Protein AF-A0A1Y3SH26-F1 (afdb_monomer_lite)

Radius of gyration: 37.54 Å; chains: 1; bounding box: 73×34×113 Å

Foldseek 3Di:
DQDPDDDADPVLVVVCVVVVHDPVNLQVLLVVVLVQPVVSVVCVVVNHTLSNDDNVVSVCSVCVNVVSVVVVVVVVVVVVVVVVVVVVVVVVVVVCVVCVLVVVVVCVVVVHDDDPVNVVCQQVVFFPDKDWDDDDPFWTWIWTWGAGPNWIWIFIWIPGPDPPDHIGGPDDTDTDDDDDDDDDDDDDDDDDPDD

pLDDT: mean 91.05, std 8.23, range [42.25, 98.06]

Sequence (195 aa):
MKTPRKTPTEEQKEWMKASGYTEAQMDAFWNDNIDTNPIVWNLNSHGMSWRDMNLSCVQRLPTQKERDLKALEEKRKKEQAEREATEAKAIELQYYEEHFDEIIIDKIDRKEKLTRSELSELVYGCEIETGYGENRRWTRSATTIISLKGRYFSIDWEEGLTECQENEFYSQPVEVEKKTYEKTITVTEWVPKGC

Structure (mmCIF, N/CA/C/O backbone):
data_AF-A0A1Y3SH26-F1
#
_entry.id   AF-A0A1Y3SH26-F1
#
loop_
_atom_site.group_PDB
_atom_site.id
_atom_site.type_symbol
_atom_site.label_atom_id
_atom_site.label_alt_id
_atom_site.label_comp_id
_atom_site.label_asym_id
_atom_site.label_entity_id
_atom_site.label_seq_id
_atom_site.pdbx_PDB_ins_code
_atom_site.Cartn_x
_atom_site.Cartn_y
_atom_site.Cartn_z
_atom_site.occupancy
_atom_site.B_iso_or_equiv
_atom_site.auth_seq_id
_atom_site.auth_comp_id
_atom_site.auth_asym_id
_atom_site.auth_atom_id
_atom_site.pdbx_PDB_model_num
ATOM 1 N N . MET A 1 1 ? 36.451 21.215 -39.129 1.00 42.25 1 MET A N 1
ATOM 2 C CA . MET A 1 1 ? 37.184 20.300 -40.034 1.00 42.25 1 MET A CA 1
ATOM 3 C C . MET A 1 1 ? 36.612 18.905 -39.837 1.00 42.25 1 MET A C 1
ATOM 5 O O . MET A 1 1 ? 36.556 18.476 -38.695 1.00 42.25 1 MET A O 1
ATOM 9 N N . LYS A 1 2 ? 36.115 18.237 -40.888 1.00 49.38 2 LYS A N 1
ATOM 10 C CA . LYS A 1 2 ? 35.664 16.838 -40.778 1.00 49.38 2 LYS A CA 1
ATOM 11 C C . LYS A 1 2 ? 36.907 15.955 -40.644 1.00 49.38 2 LYS A C 1
ATOM 13 O O . LYS A 1 2 ? 37.784 16.023 -41.501 1.00 49.38 2 LYS A O 1
ATOM 18 N N . THR A 1 3 ? 37.003 15.196 -39.560 1.00 55.47 3 THR A N 1
ATOM 19 C CA . THR A 1 3 ? 38.051 14.195 -39.328 1.00 55.47 3 THR A CA 1
ATOM 20 C C . THR A 1 3 ? 38.099 13.229 -40.524 1.00 55.47 3 THR A C 1
ATOM 22 O O . THR A 1 3 ? 37.035 12.854 -41.026 1.00 55.47 3 THR A O 1
ATOM 25 N N . PRO A 1 4 ? 39.284 12.844 -41.034 1.00 61.38 4 PRO A N 1
ATOM 26 C CA . PRO A 1 4 ? 39.377 11.888 -42.134 1.00 61.38 4 PRO A CA 1
ATOM 27 C C . PRO A 1 4 ? 38.707 10.563 -41.751 1.00 61.38 4 PRO A C 1
ATOM 29 O O . PRO A 1 4 ? 38.860 10.082 -40.627 1.00 61.38 4 PRO A O 1
ATOM 32 N N . ARG A 1 5 ? 37.947 9.985 -42.692 1.00 62.31 5 ARG A N 1
ATOM 33 C CA . ARG A 1 5 ? 37.245 8.708 -42.502 1.00 62.31 5 ARG A CA 1
ATOM 34 C C . ARG A 1 5 ? 38.281 7.628 -42.184 1.00 62.31 5 ARG A C 1
ATOM 36 O O . ARG A 1 5 ? 39.123 7.324 -43.027 1.00 62.31 5 ARG A O 1
ATOM 43 N N . LYS A 1 6 ? 38.237 7.070 -40.974 1.00 75.81 6 LYS A N 1
ATOM 44 C CA . LYS A 1 6 ? 39.103 5.947 -40.597 1.00 75.81 6 LYS A CA 1
ATOM 45 C C . LYS A 1 6 ? 38.677 4.680 -41.332 1.00 75.81 6 LYS A C 1
ATOM 47 O O . LYS A 1 6 ? 37.507 4.519 -41.668 1.00 75.81 6 LYS A O 1
ATOM 52 N N . THR A 1 7 ? 39.626 3.784 -41.568 1.00 81.81 7 THR A N 1
ATOM 53 C CA . THR A 1 7 ? 39.373 2.451 -42.126 1.00 81.81 7 THR A CA 1
ATOM 54 C C . THR A 1 7 ? 38.934 1.475 -41.030 1.00 81.81 7 THR A C 1
ATOM 56 O O . THR A 1 7 ? 39.454 1.579 -39.917 1.00 81.81 7 THR A O 1
ATOM 59 N N . PRO A 1 8 ? 38.035 0.514 -41.323 1.00 86.38 8 PRO A N 1
ATOM 60 C CA . PRO A 1 8 ? 37.682 -0.546 -40.378 1.00 86.38 8 PRO A CA 1
ATOM 61 C C . PRO A 1 8 ? 38.906 -1.377 -39.967 1.00 86.38 8 PRO A C 1
ATOM 63 O O . PRO A 1 8 ? 39.833 -1.548 -40.767 1.00 86.38 8 PRO A O 1
ATOM 66 N N . THR A 1 9 ? 38.898 -1.917 -38.749 1.00 90.00 9 THR A N 1
ATOM 67 C CA . THR A 1 9 ? 39.931 -2.855 -38.278 1.00 90.00 9 THR A CA 1
ATOM 68 C C . THR A 1 9 ? 39.827 -4.202 -39.004 1.00 90.00 9 THR A C 1
ATOM 70 O O . THR A 1 9 ? 38.781 -4.532 -39.566 1.00 90.00 9 THR A O 1
ATOM 73 N N . GLU A 1 10 ? 40.894 -5.006 -38.994 1.00 88.31 10 GLU A N 1
ATOM 74 C CA . GLU A 1 10 ? 40.880 -6.331 -39.640 1.00 88.31 10 GLU A CA 1
ATOM 75 C C . GLU A 1 10 ? 39.801 -7.251 -39.045 1.00 88.31 10 GLU A C 1
ATOM 77 O O . GLU A 1 10 ? 39.036 -7.856 -39.791 1.00 88.31 10 GLU A O 1
ATOM 82 N N . GLU A 1 11 ? 39.622 -7.241 -37.721 1.00 90.31 11 GLU A N 1
ATOM 83 C CA . GLU A 1 11 ? 38.563 -8.004 -37.042 1.00 90.31 11 GLU A CA 1
ATOM 84 C C . GLU A 1 11 ? 37.147 -7.599 -37.500 1.00 90.31 11 GLU A C 1
ATOM 86 O O . GLU A 1 11 ? 36.274 -8.447 -37.697 1.00 90.31 11 GLU A O 1
ATOM 91 N N . GLN A 1 12 ? 36.904 -6.299 -37.713 1.00 90.38 12 GLN A N 1
ATOM 92 C CA . GLN A 1 12 ? 35.626 -5.806 -38.238 1.00 90.38 12 GLN A CA 1
ATOM 93 C C . GLN A 1 12 ? 35.404 -6.267 -39.684 1.00 90.38 12 GLN A C 1
ATOM 95 O O . GLN A 1 12 ? 34.288 -6.648 -40.038 1.00 90.38 12 GLN A O 1
ATOM 100 N N . LYS A 1 13 ? 36.451 -6.259 -40.522 1.00 89.62 13 LYS A N 1
ATOM 101 C CA . LYS A 1 13 ? 36.378 -6.725 -41.917 1.00 89.62 13 LYS A CA 1
ATOM 102 C C . LYS A 1 13 ? 36.092 -8.220 -42.002 1.00 89.62 13 LYS A C 1
ATOM 104 O O . LYS A 1 13 ? 35.234 -8.627 -42.786 1.00 89.62 13 LYS A O 1
ATOM 109 N N . GLU A 1 14 ? 36.777 -9.027 -41.195 1.00 91.88 14 GLU A N 1
ATOM 110 C CA . GLU A 1 14 ? 36.563 -10.474 -41.123 1.00 91.88 14 GLU A CA 1
ATOM 111 C C . GLU A 1 14 ? 35.134 -10.803 -40.688 1.00 91.88 14 GLU A C 1
ATOM 113 O O . GLU A 1 14 ? 34.462 -11.610 -41.334 1.00 91.88 14 GLU A O 1
ATOM 118 N N . TRP A 1 15 ? 34.628 -10.118 -39.659 1.00 93.31 15 TRP A N 1
ATOM 119 C CA . TRP A 1 15 ? 33.256 -10.304 -39.199 1.00 93.31 15 TRP A CA 1
ATOM 120 C C . TRP A 1 15 ? 32.210 -9.866 -40.233 1.00 93.31 15 TRP A C 1
ATOM 122 O O . TRP A 1 15 ? 31.243 -10.596 -40.462 1.00 93.31 15 TRP A O 1
ATOM 132 N N . MET A 1 16 ? 32.392 -8.711 -40.885 1.00 91.88 16 MET A N 1
ATOM 133 C CA . MET A 1 16 ? 31.491 -8.246 -41.947 1.00 91.88 16 MET A CA 1
ATOM 134 C C . MET A 1 16 ? 31.447 -9.244 -43.107 1.00 91.88 16 MET A C 1
ATOM 136 O O . MET A 1 16 ? 30.364 -9.589 -43.577 1.00 91.88 16 MET A O 1
ATOM 140 N N . LYS A 1 17 ? 32.608 -9.779 -43.511 1.00 91.75 17 LYS A N 1
ATOM 141 C CA . LYS A 1 17 ? 32.709 -10.815 -44.546 1.00 91.75 17 LYS A CA 1
ATOM 142 C C . LYS A 1 17 ? 32.006 -12.109 -44.130 1.00 91.75 17 LYS A C 1
ATOM 144 O O . LYS A 1 17 ? 31.287 -12.683 -44.941 1.00 91.75 17 LYS A O 1
ATOM 149 N N . ALA A 1 18 ? 32.186 -12.550 -42.884 1.00 91.69 18 ALA A N 1
ATOM 150 C CA . ALA A 1 18 ? 31.526 -13.742 -42.348 1.00 91.69 18 ALA A CA 1
ATOM 151 C C . ALA A 1 18 ? 30.001 -13.573 -42.218 1.00 91.69 18 ALA A C 1
ATOM 153 O O . ALA A 1 18 ? 29.256 -14.526 -42.424 1.00 91.69 18 ALA A O 1
ATOM 154 N N . SER A 1 19 ? 29.539 -12.360 -41.908 1.00 88.75 19 SER A N 1
ATOM 155 C CA . SER A 1 19 ? 28.118 -12.033 -41.715 1.00 88.75 19 SER A CA 1
ATOM 156 C C . SER A 1 19 ? 27.407 -11.599 -43.003 1.00 88.75 19 SER A C 1
ATOM 158 O O . SER A 1 19 ? 26.193 -11.421 -42.996 1.00 88.75 19 SER A O 1
ATOM 160 N N . GLY A 1 20 ? 28.144 -11.407 -44.102 1.00 91.50 20 GLY A N 1
ATOM 161 C CA . GLY A 1 20 ? 27.605 -10.957 -45.388 1.00 91.50 20 GLY A CA 1
ATOM 162 C C . GLY A 1 20 ? 27.242 -9.467 -45.453 1.00 91.50 20 GLY A C 1
ATOM 163 O O . GLY A 1 20 ? 26.521 -9.065 -46.364 1.00 91.50 20 GLY A O 1
ATOM 164 N N . TYR A 1 21 ? 27.726 -8.645 -44.517 1.00 92.06 21 TYR A N 1
ATOM 165 C CA . TYR A 1 21 ? 27.460 -7.205 -44.499 1.00 92.06 21 TYR A CA 1
ATOM 166 C C . TYR A 1 21 ? 28.507 -6.417 -45.288 1.00 92.06 21 TYR A C 1
ATOM 168 O O . TYR A 1 21 ? 29.706 -6.684 -45.231 1.00 92.06 21 TYR A O 1
ATOM 176 N N . THR A 1 22 ? 28.046 -5.392 -45.997 1.00 92.56 22 THR A N 1
ATOM 177 C CA . THR A 1 22 ? 28.890 -4.405 -46.679 1.00 92.56 22 THR A CA 1
ATOM 178 C C . THR A 1 22 ? 29.112 -3.174 -45.802 1.00 92.56 22 THR A C 1
ATOM 180 O O . THR A 1 22 ? 28.284 -2.838 -44.955 1.00 92.56 22 THR A O 1
ATOM 183 N N . GLU A 1 23 ? 30.192 -2.427 -46.046 1.00 90.44 23 GLU A N 1
ATOM 184 C CA . GLU A 1 23 ? 30.431 -1.156 -45.343 1.00 90.44 23 GLU A CA 1
ATOM 185 C C . GLU A 1 23 ? 29.289 -0.147 -45.532 1.00 90.44 23 GLU A C 1
ATOM 187 O O . GLU A 1 23 ? 28.981 0.607 -44.613 1.00 90.44 23 GLU A O 1
ATOM 192 N N . ALA A 1 24 ? 28.636 -0.152 -46.699 1.00 90.25 24 ALA A N 1
ATOM 193 C CA . ALA A 1 24 ? 27.485 0.704 -46.975 1.00 90.25 24 ALA A CA 1
ATOM 194 C C . ALA A 1 24 ? 26.271 0.332 -46.108 1.00 90.25 24 ALA A C 1
ATOM 196 O O . ALA A 1 24 ? 25.581 1.219 -45.610 1.00 90.25 24 ALA A O 1
ATOM 197 N N . GLN A 1 25 ? 26.036 -0.965 -45.879 1.00 90.75 25 GLN A N 1
ATOM 198 C CA . GLN A 1 25 ? 24.992 -1.429 -44.959 1.00 90.75 25 GLN A CA 1
ATOM 199 C C . GLN A 1 25 ? 25.317 -1.053 -43.511 1.00 90.75 25 GLN A C 1
ATOM 201 O O . GLN A 1 25 ? 24.432 -0.604 -42.792 1.00 90.75 25 GLN A O 1
ATOM 206 N N . MET A 1 26 ? 26.581 -1.153 -43.093 1.00 91.00 26 MET A N 1
ATOM 207 C CA . MET A 1 26 ? 26.997 -0.733 -41.750 1.00 91.00 26 MET A CA 1
ATOM 208 C C . MET A 1 26 ? 26.907 0.784 -41.549 1.00 91.00 26 MET A C 1
ATOM 210 O O . MET A 1 26 ? 26.490 1.233 -40.48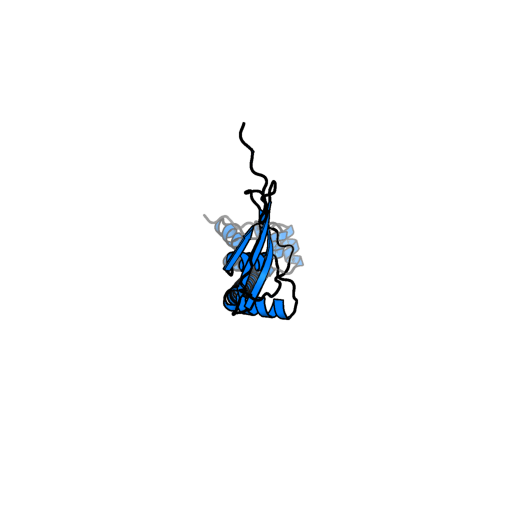3 1.00 91.00 26 MET A O 1
ATOM 214 N N . ASP A 1 27 ? 27.238 1.577 -42.573 1.00 91.12 27 ASP A N 1
ATOM 215 C CA . ASP A 1 27 ? 27.013 3.026 -42.576 1.00 91.12 27 ASP A CA 1
ATOM 216 C C . ASP A 1 27 ? 25.513 3.352 -42.465 1.00 91.12 27 ASP A C 1
ATOM 218 O O . ASP A 1 27 ? 25.141 4.241 -41.700 1.00 91.12 27 ASP A O 1
ATOM 222 N N . ALA A 1 28 ? 24.651 2.617 -43.177 1.00 90.31 28 ALA A N 1
ATOM 223 C CA . ALA A 1 28 ? 23.202 2.771 -43.079 1.00 90.31 28 ALA A CA 1
ATOM 224 C C . ALA A 1 28 ? 22.686 2.420 -41.677 1.00 90.31 28 ALA A C 1
ATOM 226 O O . ALA A 1 28 ? 21.989 3.235 -41.084 1.00 90.31 28 ALA A O 1
ATOM 227 N N . PHE A 1 29 ? 23.093 1.281 -41.097 1.00 91.75 29 PHE A N 1
ATOM 228 C CA . PHE A 1 29 ? 22.726 0.923 -39.723 1.00 91.75 29 PHE A CA 1
ATOM 229 C C . PHE A 1 29 ? 23.203 1.968 -38.716 1.00 91.75 29 PHE A C 1
ATOM 231 O O . PHE A 1 29 ? 22.451 2.342 -37.822 1.00 91.75 29 PHE A O 1
ATOM 238 N N . TRP A 1 30 ? 24.436 2.461 -38.847 1.00 90.56 30 TRP A N 1
ATOM 239 C CA . TRP A 1 30 ? 24.952 3.511 -37.971 1.00 90.56 30 TRP A CA 1
ATOM 240 C C . TRP A 1 30 ? 24.091 4.771 -38.043 1.00 90.56 30 TRP A C 1
ATOM 242 O O . TRP A 1 30 ? 23.669 5.268 -37.002 1.00 90.56 30 TRP A O 1
ATOM 252 N N . ASN A 1 31 ? 23.779 5.239 -39.255 1.00 89.31 31 ASN A N 1
ATOM 253 C CA . ASN A 1 31 ? 22.954 6.426 -39.453 1.00 89.31 31 ASN A CA 1
ATOM 254 C C . ASN A 1 31 ? 21.530 6.239 -38.917 1.00 89.31 31 ASN A C 1
ATOM 256 O O . ASN A 1 31 ? 21.024 7.115 -38.228 1.00 89.31 31 ASN A O 1
ATOM 260 N N . ASP A 1 32 ? 20.922 5.076 -39.146 1.00 88.56 32 ASP A N 1
ATOM 261 C CA . ASP A 1 32 ? 19.583 4.749 -38.651 1.00 88.56 32 ASP A CA 1
ATOM 262 C C . ASP A 1 32 ? 19.485 4.755 -37.120 1.00 88.56 32 ASP A C 1
ATOM 264 O O . ASP A 1 32 ? 18.419 5.036 -36.570 1.00 88.56 32 ASP A O 1
ATOM 268 N N . ASN A 1 33 ? 20.587 4.437 -36.433 1.00 87.19 33 ASN A N 1
ATOM 269 C CA . ASN A 1 33 ? 20.666 4.449 -34.976 1.00 87.19 33 ASN A CA 1
ATOM 270 C C . ASN A 1 33 ? 20.944 5.847 -34.395 1.00 87.19 33 ASN A C 1
ATOM 272 O O . ASN A 1 33 ? 20.746 6.033 -33.196 1.00 87.19 33 ASN A O 1
ATOM 276 N N . ILE A 1 34 ? 21.372 6.834 -35.196 1.00 87.44 34 ILE A N 1
ATOM 277 C CA . ILE A 1 34 ? 21.565 8.220 -34.726 1.00 87.44 34 ILE A CA 1
ATOM 278 C C . ILE A 1 34 ? 20.239 8.797 -34.222 1.00 87.44 34 ILE A C 1
ATOM 280 O O . ILE A 1 34 ? 20.217 9.471 -33.197 1.00 87.44 34 ILE A O 1
ATOM 284 N N . ASP A 1 35 ? 19.136 8.506 -34.908 1.00 79.81 35 ASP A N 1
ATOM 285 C CA . ASP A 1 35 ? 17.836 9.100 -34.588 1.00 79.81 35 ASP A CA 1
ATOM 286 C C . ASP A 1 35 ? 17.153 8.437 -33.384 1.00 79.81 35 ASP A C 1
ATOM 288 O O . ASP A 1 35 ? 16.297 9.041 -32.738 1.00 79.81 35 ASP A O 1
ATOM 292 N N . THR A 1 36 ? 17.520 7.193 -33.066 1.00 79.50 36 THR A N 1
ATOM 293 C CA . THR A 1 36 ? 16.850 6.393 -32.029 1.00 79.50 36 THR A CA 1
ATOM 294 C C . THR A 1 36 ? 17.695 6.165 -30.781 1.00 79.50 36 THR A C 1
ATOM 296 O O . THR A 1 36 ? 17.132 5.912 -29.717 1.00 79.50 36 THR A O 1
ATOM 299 N N . ASN A 1 37 ? 19.026 6.253 -30.876 1.00 85.44 37 ASN A N 1
ATOM 300 C CA . ASN A 1 37 ? 19.938 5.958 -29.775 1.00 85.44 37 ASN A CA 1
ATOM 301 C C . ASN A 1 37 ? 20.770 7.199 -29.383 1.00 85.44 37 ASN A C 1
ATOM 303 O O . ASN A 1 37 ? 21.694 7.582 -30.108 1.00 85.44 37 ASN A O 1
ATOM 307 N N . PRO A 1 38 ? 20.528 7.798 -28.199 1.00 85.81 38 PRO A N 1
ATOM 308 C CA . PRO A 1 38 ? 21.240 8.996 -27.744 1.00 85.81 38 PRO A CA 1
ATOM 309 C C . PRO A 1 38 ? 22.763 8.837 -27.647 1.00 85.81 38 PRO A C 1
ATOM 311 O O . PRO A 1 38 ? 23.498 9.812 -27.798 1.00 85.81 38 PRO A O 1
ATOM 314 N N . ILE A 1 39 ? 23.257 7.617 -27.406 1.00 86.38 39 ILE A N 1
ATOM 315 C CA . ILE A 1 39 ? 24.695 7.340 -27.327 1.00 86.38 39 ILE A CA 1
ATOM 316 C C . ILE A 1 39 ? 25.307 7.398 -28.728 1.00 86.38 39 ILE A C 1
ATOM 318 O O . ILE A 1 39 ? 26.335 8.045 -28.912 1.00 86.38 39 ILE A O 1
ATOM 322 N N . VAL A 1 40 ? 24.664 6.779 -29.724 1.00 87.12 40 VAL A N 1
ATOM 323 C CA . VAL A 1 40 ? 25.118 6.825 -31.126 1.00 87.12 40 VAL A CA 1
ATOM 324 C C . VAL A 1 40 ? 25.048 8.252 -31.664 1.00 87.12 40 VAL A C 1
ATOM 326 O O . VAL A 1 40 ? 26.008 8.712 -32.283 1.00 87.12 40 VAL A O 1
ATOM 329 N N . TRP A 1 41 ? 23.977 8.987 -31.348 1.00 89.69 41 TRP A N 1
ATOM 330 C CA . TRP A 1 41 ? 23.868 10.414 -31.657 1.00 89.69 41 TRP A CA 1
ATOM 331 C C . TRP A 1 41 ? 25.038 11.222 -31.085 1.00 89.69 41 TRP A C 1
ATOM 333 O O . TRP A 1 41 ? 25.690 11.976 -31.811 1.00 89.69 41 TRP A O 1
ATOM 343 N N . ASN A 1 42 ? 25.352 11.025 -29.801 1.00 91.06 42 ASN A N 1
ATOM 344 C CA . ASN A 1 42 ? 26.437 11.736 -29.133 1.00 91.06 42 ASN A CA 1
ATOM 345 C C . ASN A 1 42 ? 27.816 11.362 -29.702 1.00 91.06 42 ASN A C 1
ATOM 347 O O . ASN A 1 42 ? 28.669 12.221 -29.885 1.00 91.06 42 ASN A O 1
ATOM 351 N N . LEU A 1 43 ? 28.059 10.095 -30.033 1.00 89.69 43 LEU A N 1
ATOM 352 C CA . LEU A 1 43 ? 29.316 9.675 -30.662 1.00 89.69 43 LEU A CA 1
ATOM 353 C C . LEU A 1 43 ? 29.469 10.289 -32.060 1.00 89.69 43 LEU A C 1
ATOM 355 O O . LEU A 1 43 ? 30.533 10.805 -32.409 1.00 89.69 43 LEU A O 1
ATOM 359 N N . ASN A 1 44 ? 28.387 10.298 -32.837 1.00 89.88 44 ASN A N 1
ATOM 360 C CA . ASN A 1 44 ? 28.371 10.883 -34.169 1.00 89.88 44 ASN A CA 1
ATOM 361 C C . ASN A 1 44 ? 28.577 12.409 -34.144 1.00 89.88 44 ASN A C 1
ATOM 363 O O . ASN A 1 44 ? 29.289 12.941 -34.996 1.00 89.88 44 ASN A O 1
ATOM 367 N N . SER A 1 45 ? 28.026 13.119 -33.151 1.00 89.12 45 SER A N 1
ATOM 368 C CA . SER A 1 45 ? 28.237 14.569 -32.991 1.00 89.12 45 SER A CA 1
ATOM 369 C C . SER A 1 45 ? 29.700 14.926 -32.690 1.00 89.12 45 SER A C 1
ATOM 371 O O . SER A 1 45 ? 30.173 15.984 -33.104 1.00 89.12 45 SER A O 1
ATOM 373 N N . HIS A 1 46 ? 30.447 14.003 -32.076 1.00 89.00 46 HIS A N 1
ATOM 374 C CA . HIS A 1 46 ? 31.894 14.103 -31.857 1.00 89.00 46 HIS A CA 1
ATOM 375 C C . HIS A 1 46 ? 32.728 13.581 -33.043 1.00 89.00 46 HIS A C 1
ATOM 377 O O . HIS A 1 46 ? 33.950 13.459 -32.945 1.00 89.00 46 HIS A O 1
ATOM 383 N N . GLY A 1 47 ? 32.091 13.284 -34.181 1.00 87.00 47 GLY A N 1
ATOM 384 C CA . GLY A 1 47 ? 32.757 12.829 -35.400 1.00 87.00 47 GLY A CA 1
ATOM 385 C C . GLY A 1 47 ? 33.240 11.379 -35.353 1.00 87.00 47 GLY A C 1
ATOM 386 O O . GLY A 1 47 ? 34.094 11.013 -36.162 1.00 87.00 47 GLY A O 1
ATOM 387 N N . MET A 1 48 ? 32.726 10.569 -34.421 1.00 88.81 48 MET A N 1
ATOM 388 C CA . MET A 1 48 ? 32.991 9.131 -34.359 1.00 88.81 48 MET A CA 1
ATOM 389 C C . MET A 1 48 ? 31.996 8.352 -35.222 1.00 88.81 48 MET A C 1
ATOM 391 O O . MET A 1 48 ? 30.869 8.785 -35.460 1.00 88.81 48 MET A O 1
ATOM 395 N N . SER A 1 49 ? 32.413 7.175 -35.676 1.00 90.62 49 SER A N 1
ATOM 396 C CA . SER A 1 49 ? 31.598 6.253 -36.470 1.00 90.62 49 SER A CA 1
ATOM 397 C C . SER A 1 49 ? 31.653 4.835 -35.903 1.00 90.62 49 SER A C 1
ATOM 399 O O . SER A 1 49 ? 32.439 4.548 -35.000 1.00 90.62 49 SER A O 1
ATOM 401 N N . TRP A 1 50 ? 30.897 3.902 -36.489 1.00 90.00 50 TRP A N 1
ATOM 402 C CA . TRP A 1 50 ? 30.999 2.482 -36.132 1.00 90.00 50 TRP A CA 1
ATOM 403 C C . TRP A 1 50 ? 32.424 1.924 -36.277 1.00 90.00 50 TRP A C 1
ATOM 405 O O . TRP A 1 50 ? 32.786 0.981 -35.581 1.00 90.00 50 TRP A O 1
ATOM 415 N N . ARG A 1 51 ? 33.258 2.530 -37.133 1.00 89.94 51 ARG A N 1
ATOM 416 C CA . ARG A 1 51 ? 34.661 2.134 -37.339 1.00 89.94 51 ARG A CA 1
ATOM 417 C C . ARG A 1 51 ? 35.549 2.460 -36.134 1.00 89.94 51 ARG A C 1
ATOM 419 O O . ARG A 1 51 ? 36.598 1.850 -35.975 1.00 89.94 51 ARG A O 1
ATOM 426 N N . ASP A 1 52 ? 35.120 3.384 -35.276 1.00 89.25 52 ASP A N 1
ATOM 427 C CA . ASP A 1 52 ? 35.791 3.734 -34.020 1.00 89.25 52 ASP A CA 1
ATOM 428 C C . ASP A 1 52 ? 35.345 2.842 -32.847 1.00 89.25 52 ASP A C 1
ATOM 430 O O . ASP A 1 52 ? 35.891 2.943 -31.748 1.00 89.25 52 ASP A O 1
ATOM 434 N N . MET A 1 53 ? 34.338 1.987 -33.058 1.00 88.56 53 MET A N 1
ATOM 435 C CA . MET A 1 53 ? 33.765 1.131 -32.022 1.00 88.56 53 MET A CA 1
ATOM 436 C C . MET A 1 53 ? 34.488 -0.215 -31.937 1.00 88.56 53 MET A C 1
ATOM 438 O O . MET A 1 53 ? 35.035 -0.724 -32.915 1.00 88.56 53 MET A O 1
ATOM 442 N N . ASN A 1 54 ? 34.436 -0.847 -30.764 1.00 90.00 54 ASN A N 1
ATOM 443 C CA . ASN A 1 54 ? 34.877 -2.233 -30.624 1.00 90.00 54 ASN A CA 1
ATOM 444 C C . ASN A 1 54 ? 33.971 -3.191 -31.432 1.00 90.00 54 ASN A C 1
ATOM 446 O O . ASN A 1 54 ? 32.832 -2.864 -31.779 1.00 90.00 54 ASN A O 1
ATOM 450 N N . LEU A 1 55 ? 34.467 -4.398 -31.712 1.00 89.31 55 LEU A N 1
ATOM 451 C CA . LEU A 1 55 ? 33.742 -5.371 -32.533 1.00 89.31 55 LEU A CA 1
ATOM 452 C C . LEU A 1 55 ? 32.363 -5.736 -31.953 1.00 89.31 55 LEU A C 1
ATOM 454 O O . LEU A 1 55 ? 31.404 -5.890 -32.704 1.00 89.31 55 LEU A O 1
ATOM 458 N N . SER A 1 56 ? 32.231 -5.827 -30.627 1.00 87.69 56 SER A N 1
ATOM 459 C CA . SER A 1 56 ? 30.966 -6.202 -29.984 1.00 87.69 56 SER A CA 1
ATOM 460 C C . SER A 1 56 ? 29.870 -5.142 -30.150 1.00 87.69 56 SER A C 1
ATOM 462 O O . SER A 1 56 ? 28.698 -5.491 -30.295 1.00 87.69 56 SER A O 1
ATOM 464 N N . CYS A 1 57 ? 30.228 -3.857 -30.182 1.00 85.81 57 CYS A N 1
ATOM 465 C CA . CYS A 1 57 ? 29.312 -2.774 -30.530 1.00 85.81 57 CYS A CA 1
ATOM 466 C C . CYS A 1 57 ? 28.914 -2.848 -32.008 1.00 85.81 57 CYS A C 1
ATOM 468 O O . CYS A 1 57 ? 27.727 -2.768 -32.316 1.00 85.81 57 CYS A O 1
ATOM 470 N N . VAL A 1 58 ? 29.877 -3.076 -32.911 1.00 88.50 58 VAL A N 1
ATOM 471 C CA . VAL A 1 58 ? 29.625 -3.203 -34.359 1.00 88.50 58 VAL A CA 1
ATOM 472 C C . VAL A 1 58 ? 28.668 -4.361 -34.662 1.00 88.50 58 VAL A C 1
ATOM 474 O O . VAL A 1 58 ? 27.718 -4.190 -35.421 1.00 88.50 58 VAL A O 1
ATOM 477 N N . GLN A 1 59 ? 28.846 -5.500 -33.990 1.00 90.25 59 GLN A N 1
ATOM 478 C CA . GLN A 1 59 ? 27.982 -6.679 -34.107 1.00 90.25 59 GLN A CA 1
ATOM 479 C C . GLN A 1 59 ? 26.517 -6.417 -33.745 1.00 90.25 59 GLN A C 1
ATOM 481 O O . GLN A 1 59 ? 25.622 -7.093 -34.250 1.00 90.25 59 GLN A O 1
ATOM 486 N N . ARG A 1 60 ? 26.257 -5.454 -32.856 1.00 88.06 60 ARG A N 1
ATOM 487 C CA . ARG A 1 60 ? 24.910 -5.158 -32.352 1.00 88.06 60 ARG A CA 1
ATOM 488 C C . ARG A 1 60 ? 24.159 -4.145 -33.208 1.00 88.06 60 ARG A C 1
ATOM 490 O O . ARG A 1 60 ? 22.931 -4.192 -33.208 1.00 88.06 60 ARG A O 1
ATOM 497 N N . LEU A 1 61 ? 24.865 -3.294 -33.959 1.00 87.88 61 LEU A N 1
ATOM 498 C CA . LEU A 1 61 ? 24.282 -2.217 -34.773 1.00 87.88 61 LEU A CA 1
ATOM 499 C C . LEU A 1 61 ? 23.094 -2.642 -35.653 1.00 87.88 61 LEU A C 1
ATOM 501 O O . LEU A 1 61 ? 22.098 -1.917 -35.631 1.00 87.88 61 LEU A O 1
ATOM 505 N N . PRO A 1 62 ? 23.126 -3.794 -36.362 1.00 89.38 62 PRO A N 1
ATOM 506 C CA . PRO A 1 62 ? 22.026 -4.179 -37.250 1.00 89.38 62 PRO A CA 1
ATOM 507 C C . PRO A 1 62 ? 20.686 -4.372 -36.529 1.00 89.38 62 PRO A C 1
ATOM 509 O O . PRO A 1 62 ? 19.636 -4.128 -37.106 1.00 89.38 62 PRO A O 1
ATOM 512 N N . THR A 1 63 ? 20.718 -4.780 -35.257 1.00 87.81 63 THR A N 1
ATOM 513 C CA . THR A 1 63 ? 19.512 -5.063 -34.448 1.00 87.81 63 THR A CA 1
ATOM 514 C C . THR A 1 63 ? 19.253 -4.004 -33.376 1.00 87.81 63 THR A C 1
ATOM 516 O O . THR A 1 63 ? 18.289 -4.099 -32.619 1.00 87.81 63 THR A O 1
ATOM 519 N N . GLN A 1 64 ? 20.130 -3.002 -33.262 1.00 84.50 64 GLN A N 1
ATOM 520 C CA . GLN A 1 64 ? 20.142 -2.074 -32.134 1.00 84.50 64 GLN A CA 1
ATOM 521 C C . GLN A 1 64 ? 18.869 -1.217 -32.087 1.00 84.50 64 GLN A C 1
ATOM 523 O O . GLN A 1 64 ? 18.234 -1.137 -31.039 1.00 84.50 64 GLN A O 1
ATOM 528 N N . LYS A 1 65 ? 18.430 -0.688 -33.233 1.00 84.81 65 LYS A N 1
ATOM 529 C CA . LYS A 1 65 ? 17.199 0.103 -33.367 1.00 84.81 65 LYS A CA 1
ATOM 530 C C . LYS A 1 65 ? 15.950 -0.662 -32.929 1.00 84.81 65 LYS A C 1
ATOM 532 O O . LYS A 1 65 ? 15.156 -0.153 -32.145 1.00 84.81 65 LYS A O 1
ATOM 537 N N . GLU A 1 66 ? 15.789 -1.900 -33.392 1.00 86.81 66 GLU A N 1
ATOM 538 C CA . GLU A 1 66 ? 14.651 -2.754 -33.020 1.00 86.81 66 GLU A CA 1
ATOM 539 C C . GLU A 1 66 ? 14.642 -3.062 -31.520 1.00 86.81 66 GLU A C 1
ATOM 541 O O . GLU A 1 66 ? 13.595 -3.022 -30.874 1.00 86.81 66 GLU A O 1
ATOM 546 N N . ARG A 1 67 ? 15.821 -3.321 -30.942 1.00 86.94 67 ARG A N 1
ATOM 547 C CA . ARG A 1 67 ? 15.973 -3.560 -29.503 1.00 86.94 67 ARG A CA 1
ATOM 548 C C . ARG A 1 67 ? 15.638 -2.324 -28.677 1.00 86.94 67 ARG A C 1
ATOM 550 O O . ARG A 1 67 ? 14.955 -2.461 -27.665 1.00 86.94 67 ARG A O 1
ATOM 557 N N . ASP A 1 68 ? 16.084 -1.148 -29.107 1.00 86.75 68 ASP A N 1
ATOM 558 C CA . ASP A 1 68 ? 15.811 0.117 -28.423 1.00 86.75 68 ASP A CA 1
ATOM 559 C C . ASP A 1 68 ? 14.309 0.451 -28.467 1.00 86.75 68 ASP A C 1
ATOM 561 O O . ASP A 1 68 ? 13.726 0.814 -27.444 1.00 86.75 68 ASP A O 1
ATOM 565 N N . LEU A 1 69 ? 13.650 0.237 -29.613 1.00 87.81 69 LEU A N 1
ATOM 566 C CA . LEU A 1 69 ? 12.198 0.400 -29.752 1.00 87.81 69 LEU A CA 1
ATOM 567 C C . LEU A 1 69 ? 11.420 -0.580 -28.868 1.00 87.81 69 LEU A C 1
ATOM 569 O O . LEU A 1 69 ? 10.491 -0.170 -28.172 1.00 87.81 69 LEU A O 1
ATOM 573 N N . LYS A 1 70 ? 11.823 -1.856 -28.845 1.00 90.69 70 LYS A N 1
ATOM 574 C CA . LYS A 1 70 ? 11.201 -2.870 -27.987 1.00 90.69 70 LYS A CA 1
ATOM 575 C C . LYS A 1 70 ? 11.362 -2.526 -26.507 1.00 90.69 70 LYS A C 1
ATOM 577 O O . LYS A 1 70 ? 10.391 -2.591 -25.760 1.00 90.69 70 LYS A O 1
ATOM 582 N N . ALA A 1 71 ? 12.556 -2.108 -26.088 1.00 89.12 71 ALA A N 1
ATOM 583 C CA . ALA A 1 71 ? 12.813 -1.690 -24.712 1.00 89.12 71 ALA A CA 1
ATOM 584 C C . ALA A 1 71 ? 11.978 -0.459 -24.322 1.00 89.12 71 ALA A C 1
ATOM 586 O O . ALA A 1 71 ? 11.465 -0.387 -23.206 1.00 89.12 71 ALA A O 1
ATOM 587 N N . LEU A 1 72 ? 11.801 0.497 -25.241 1.00 90.06 72 LEU A N 1
ATOM 588 C CA . LEU A 1 72 ? 10.938 1.656 -25.025 1.00 90.06 72 LEU A CA 1
ATOM 589 C C . LEU A 1 72 ? 9.466 1.248 -24.885 1.00 90.06 72 LEU A C 1
ATOM 591 O O . LEU A 1 72 ? 8.774 1.755 -24.004 1.00 90.06 72 LEU A O 1
ATOM 595 N N . GLU A 1 73 ? 8.984 0.331 -25.722 1.00 93.94 73 GLU A N 1
ATOM 596 C CA . GLU A 1 73 ? 7.618 -0.188 -25.638 1.00 93.94 73 GLU A CA 1
ATOM 597 C C . GLU A 1 73 ? 7.384 -0.961 -24.333 1.00 93.94 73 GLU A C 1
ATOM 599 O O . GLU A 1 73 ? 6.392 -0.720 -23.647 1.00 93.94 73 GLU A O 1
ATOM 604 N N . GLU A 1 74 ? 8.312 -1.839 -23.945 1.00 95.56 74 GLU A N 1
ATOM 605 C CA . GLU A 1 74 ? 8.269 -2.570 -22.673 1.00 95.56 74 GLU A CA 1
ATOM 606 C C . GLU A 1 74 ? 8.261 -1.612 -21.479 1.00 95.56 74 GLU A C 1
ATOM 608 O O . GLU A 1 74 ? 7.447 -1.769 -20.567 1.00 95.56 74 GLU A O 1
ATOM 613 N N . LYS A 1 75 ? 9.108 -0.576 -21.506 1.00 94.75 75 LYS A N 1
ATOM 614 C CA . LYS A 1 75 ? 9.130 0.465 -20.475 1.00 94.75 75 LYS A CA 1
ATOM 615 C C . LYS A 1 75 ? 7.789 1.194 -20.391 1.00 94.75 75 LYS A C 1
ATOM 617 O O . LYS A 1 75 ? 7.252 1.329 -19.298 1.00 94.75 75 LYS A O 1
ATOM 622 N N . ARG A 1 76 ? 7.215 1.603 -21.527 1.00 95.88 76 ARG A N 1
ATOM 623 C CA . ARG A 1 76 ? 5.901 2.266 -21.573 1.00 95.88 76 ARG A CA 1
ATOM 624 C C . ARG A 1 76 ? 4.784 1.367 -21.049 1.00 95.88 76 ARG A C 1
ATOM 626 O O . ARG A 1 76 ? 3.957 1.838 -20.280 1.00 95.88 76 ARG A O 1
ATOM 633 N N . LYS A 1 77 ? 4.775 0.083 -21.423 1.00 97.31 77 LYS A N 1
ATOM 634 C CA . LYS A 1 77 ? 3.803 -0.898 -20.914 1.00 97.31 77 LYS A CA 1
ATOM 635 C C . LYS A 1 77 ? 3.931 -1.084 -19.408 1.00 97.31 77 LYS A C 1
ATOM 637 O O . LYS A 1 77 ? 2.921 -1.130 -18.719 1.00 97.31 77 LYS A O 1
ATOM 642 N N . LYS A 1 78 ? 5.160 -1.152 -18.891 1.00 97.19 78 LYS A N 1
ATOM 643 C CA . LYS A 1 78 ? 5.412 -1.250 -17.451 1.00 97.19 78 LYS A CA 1
ATOM 644 C C . LYS A 1 78 ? 4.932 -0.002 -16.707 1.00 97.19 78 LYS A C 1
ATOM 646 O O . LYS A 1 78 ? 4.232 -0.140 -15.714 1.00 97.19 78 LYS A O 1
ATOM 651 N N . GLU A 1 79 ? 5.269 1.190 -17.198 1.00 97.12 79 GLU A N 1
ATOM 652 C CA . GLU A 1 79 ? 4.819 2.458 -16.607 1.00 97.12 79 GLU A CA 1
ATOM 653 C C . GLU A 1 79 ? 3.293 2.598 -16.651 1.00 97.12 79 GLU A C 1
ATOM 655 O O . GLU A 1 79 ? 2.692 3.079 -15.696 1.00 97.12 79 GLU A O 1
ATOM 660 N N . GLN A 1 80 ? 2.654 2.162 -17.739 1.00 96.81 80 GLN A N 1
ATOM 661 C CA . GLN A 1 80 ? 1.199 2.147 -17.847 1.00 96.81 80 GLN A CA 1
ATOM 662 C C . GLN A 1 80 ? 0.574 1.173 -16.842 1.00 96.81 80 GLN A C 1
ATOM 664 O O . GLN A 1 80 ? -0.308 1.576 -16.094 1.00 96.81 80 GLN A O 1
ATOM 669 N N . ALA A 1 81 ? 1.073 -0.062 -16.759 1.00 97.56 81 ALA A N 1
ATOM 670 C CA . ALA A 1 81 ? 0.581 -1.047 -15.798 1.00 97.56 81 ALA A CA 1
ATOM 671 C C . ALA A 1 81 ? 0.777 -0.592 -14.340 1.00 97.56 81 ALA A C 1
ATOM 673 O O . ALA A 1 81 ? -0.079 -0.832 -13.495 1.00 97.56 81 ALA A O 1
ATOM 674 N N . GLU A 1 82 ? 1.883 0.090 -14.030 1.00 97.75 82 GLU A N 1
ATOM 675 C CA . GLU A 1 82 ? 2.133 0.659 -12.701 1.00 97.75 82 GLU A CA 1
ATOM 676 C C . GLU A 1 82 ? 1.164 1.806 -12.372 1.00 97.75 82 GLU A C 1
ATOM 678 O O . GLU A 1 82 ? 0.663 1.885 -11.248 1.00 97.75 82 GLU A O 1
ATOM 683 N N . ARG A 1 83 ? 0.846 2.661 -13.354 1.00 96.88 83 ARG A N 1
ATOM 684 C CA . ARG A 1 83 ? -0.165 3.721 -13.205 1.00 96.88 83 ARG A CA 1
ATOM 685 C C . ARG A 1 83 ? -1.557 3.144 -12.999 1.00 96.88 83 ARG A C 1
ATOM 687 O O . ARG A 1 83 ? -2.211 3.531 -12.042 1.00 96.88 83 ARG A O 1
ATOM 694 N N . GLU A 1 84 ? -1.965 2.194 -13.834 1.00 97.50 84 GLU A N 1
ATOM 695 C CA . GLU A 1 84 ? -3.257 1.510 -13.719 1.00 97.50 84 GLU A CA 1
ATOM 696 C C . GLU A 1 84 ? -3.374 0.774 -12.377 1.00 97.50 84 GLU A C 1
ATOM 698 O O . GLU A 1 84 ? -4.406 0.851 -11.722 1.00 97.50 84 GLU A O 1
ATOM 703 N N . ALA A 1 85 ? -2.303 0.127 -11.902 1.00 97.62 85 ALA A N 1
ATOM 704 C CA . ALA A 1 85 ? -2.290 -0.511 -10.585 1.00 97.62 85 ALA A CA 1
ATOM 705 C C . ALA A 1 85 ? -2.372 0.502 -9.431 1.00 97.62 85 ALA A C 1
ATOM 707 O O . ALA A 1 85 ? -2.990 0.219 -8.406 1.00 97.62 85 ALA A O 1
ATOM 708 N N . THR A 1 86 ? -1.746 1.671 -9.574 1.00 97.50 86 THR A N 1
ATOM 709 C CA . THR A 1 86 ? -1.825 2.749 -8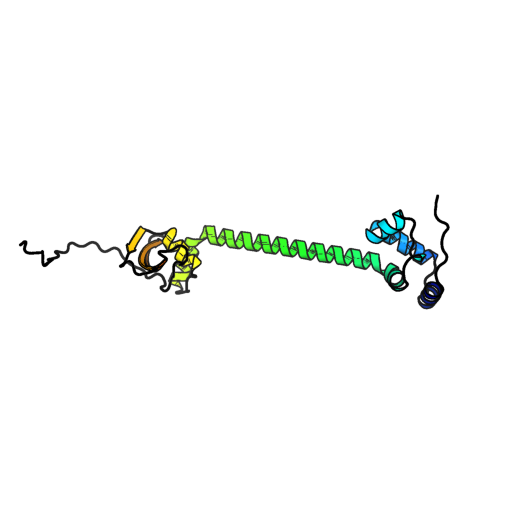.576 1.00 97.50 86 THR A CA 1
ATOM 710 C C . THR A 1 86 ? -3.222 3.365 -8.546 1.00 97.50 86 THR A C 1
ATOM 712 O O . THR A 1 86 ? -3.777 3.561 -7.470 1.00 97.50 86 THR A O 1
ATOM 715 N N . GLU A 1 87 ? -3.812 3.614 -9.714 1.00 97.69 87 GLU A N 1
ATOM 716 C CA . GLU A 1 87 ? -5.172 4.133 -9.856 1.00 97.69 87 GLU A CA 1
ATOM 717 C C . GLU A 1 87 ? -6.207 3.134 -9.327 1.00 97.69 87 GLU A C 1
ATOM 719 O O . GLU A 1 87 ? -7.071 3.511 -8.544 1.00 97.69 87 GLU A O 1
ATOM 724 N N . ALA A 1 88 ? -6.064 1.845 -9.645 1.00 97.81 88 ALA A N 1
ATOM 725 C CA . ALA A 1 88 ? -6.930 0.796 -9.114 1.00 97.81 88 ALA A CA 1
ATOM 726 C C . ALA A 1 88 ? -6.875 0.719 -7.580 1.00 97.81 88 ALA A C 1
ATOM 728 O O . ALA A 1 88 ? -7.919 0.649 -6.939 1.00 97.81 88 ALA A O 1
ATOM 729 N N . LYS A 1 89 ? -5.676 0.800 -6.982 1.00 97.31 89 LYS A N 1
ATOM 730 C CA . LYS A 1 89 ? -5.519 0.855 -5.518 1.00 97.31 89 LYS A CA 1
ATOM 731 C C . LYS A 1 89 ? -6.142 2.108 -4.909 1.00 97.31 89 LYS A C 1
ATOM 733 O O . LYS A 1 89 ? -6.708 2.028 -3.827 1.00 97.31 89 LYS A O 1
ATOM 738 N N . ALA A 1 90 ? -6.031 3.255 -5.579 1.00 97.31 90 ALA A N 1
ATOM 739 C CA . ALA A 1 90 ? -6.641 4.496 -5.113 1.00 97.31 90 ALA A CA 1
ATOM 740 C C . ALA A 1 90 ? -8.174 4.420 -5.152 1.00 97.31 90 ALA A C 1
ATOM 742 O O . ALA A 1 90 ? -8.820 4.827 -4.195 1.00 97.31 90 ALA A O 1
ATOM 743 N N . ILE A 1 91 ? -8.746 3.842 -6.214 1.00 97.56 91 ILE A N 1
ATOM 744 C CA . ILE A 1 91 ? -10.192 3.610 -6.337 1.00 97.56 91 ILE A CA 1
ATOM 745 C C . ILE A 1 91 ? -10.678 2.627 -5.266 1.00 97.56 91 ILE A C 1
ATOM 747 O O . ILE A 1 91 ? -11.703 2.867 -4.636 1.00 97.56 91 ILE A O 1
ATOM 751 N N . GLU A 1 92 ? -9.950 1.529 -5.045 1.00 96.38 92 GLU A N 1
ATOM 752 C CA . GLU A 1 92 ? -10.277 0.545 -4.007 1.00 96.38 92 GLU A CA 1
ATOM 753 C C . GLU A 1 92 ? -10.247 1.173 -2.609 1.00 96.38 92 GLU A C 1
ATOM 755 O O . GLU A 1 92 ? -11.183 0.985 -1.833 1.00 96.38 92 GLU A O 1
ATOM 760 N N . LEU A 1 93 ? -9.208 1.958 -2.308 1.00 95.69 93 LEU A N 1
ATOM 761 C CA . LEU A 1 93 ? -9.090 2.669 -1.038 1.00 95.69 93 LEU A CA 1
ATOM 762 C C . LEU A 1 93 ? -10.218 3.691 -0.865 1.00 95.69 93 LEU A C 1
ATOM 764 O O . LEU A 1 93 ? -10.850 3.712 0.185 1.00 95.69 93 LEU A O 1
ATOM 768 N N . GLN A 1 94 ? -10.515 4.478 -1.902 1.00 96.62 94 GLN A N 1
ATOM 769 C CA . GLN A 1 94 ? -11.601 5.454 -1.870 1.00 96.62 94 GLN A CA 1
ATOM 770 C C . GLN A 1 94 ? -12.953 4.778 -1.614 1.00 96.62 94 GLN A C 1
ATOM 772 O O . GLN A 1 94 ? -13.709 5.224 -0.757 1.00 96.62 94 GLN A O 1
ATOM 777 N N . TYR A 1 95 ? -13.248 3.677 -2.310 1.00 96.81 95 TYR A N 1
ATOM 778 C CA . TYR A 1 95 ? -14.466 2.904 -2.071 1.00 96.81 95 TYR A CA 1
ATOM 779 C C . TYR A 1 95 ? -14.528 2.390 -0.628 1.00 96.81 95 TYR A C 1
ATOM 781 O O . TYR A 1 95 ? -15.570 2.464 0.018 1.00 96.81 95 TYR A O 1
ATOM 789 N N . TYR A 1 96 ? -13.412 1.870 -0.115 1.00 95.12 96 TYR A N 1
ATOM 790 C CA . TYR A 1 96 ? -13.339 1.365 1.248 1.00 95.12 96 TYR A CA 1
ATOM 791 C C . TYR A 1 96 ? -13.586 2.469 2.289 1.00 95.12 96 TYR A C 1
ATOM 793 O O . TYR A 1 96 ? -14.324 2.238 3.241 1.00 95.12 96 TYR A O 1
ATOM 801 N N . GLU A 1 97 ? -13.022 3.663 2.096 1.00 93.38 97 GLU A N 1
ATOM 802 C CA . GLU A 1 97 ? -13.239 4.825 2.969 1.00 93.38 97 GLU A CA 1
ATOM 803 C C . GLU A 1 97 ? -14.692 5.323 2.910 1.00 93.38 97 GLU A C 1
ATOM 805 O O . GLU A 1 97 ? -15.316 5.539 3.948 1.00 93.38 97 GLU A O 1
ATOM 810 N N . GLU A 1 98 ? -15.270 5.451 1.711 1.00 95.88 98 GLU A N 1
ATOM 811 C CA . GLU A 1 98 ? -16.654 5.915 1.520 1.00 95.88 98 GLU A CA 1
ATOM 812 C C . GLU A 1 98 ? -17.696 4.933 2.086 1.00 95.88 98 GLU A C 1
ATOM 814 O O . GLU A 1 98 ? -18.765 5.350 2.540 1.00 95.88 98 GLU A O 1
ATOM 819 N N . HIS A 1 99 ? -17.383 3.635 2.092 1.00 96.31 99 HIS A N 1
ATOM 820 C CA . HIS A 1 99 ? -18.270 2.564 2.555 1.00 96.31 99 HIS A CA 1
ATOM 821 C C . HIS A 1 99 ? -17.813 1.905 3.864 1.00 96.31 99 HIS A C 1
ATOM 823 O O . HIS A 1 99 ? -18.297 0.819 4.199 1.00 96.31 99 HIS A O 1
ATOM 829 N N . PHE A 1 100 ? -16.920 2.551 4.620 1.00 95.81 100 PHE A N 1
ATOM 830 C CA . PHE A 1 100 ? -16.278 1.977 5.806 1.00 95.81 100 PHE A CA 1
ATOM 831 C C . PHE A 1 100 ? -17.287 1.348 6.778 1.00 95.81 100 PHE A C 1
ATOM 833 O O . PHE A 1 100 ? -17.239 0.145 7.031 1.00 95.81 100 PHE A O 1
ATOM 840 N N . ASP A 1 101 ? -18.274 2.119 7.242 1.00 95.12 101 ASP A N 1
ATOM 841 C CA . ASP A 1 1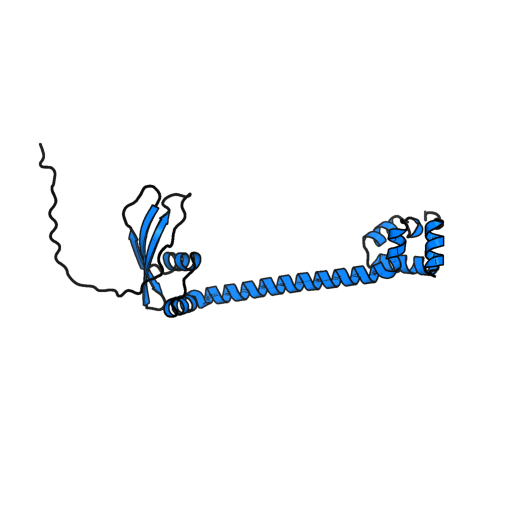01 ? -19.281 1.653 8.202 1.00 95.12 101 ASP A CA 1
ATOM 842 C C . ASP A 1 101 ? -20.037 0.395 7.745 1.00 95.12 101 ASP A C 1
ATOM 844 O O . ASP A 1 101 ? -20.363 -0.480 8.548 1.00 95.12 101 ASP A O 1
ATOM 848 N N . GLU A 1 102 ? -20.358 0.315 6.452 1.00 96.38 102 GLU A N 1
ATOM 849 C CA . GLU A 1 102 ? -21.121 -0.792 5.865 1.00 96.38 102 GLU A CA 1
ATOM 850 C C . GLU A 1 102 ? -20.268 -2.053 5.793 1.00 96.38 102 GLU A C 1
ATOM 852 O O . GLU A 1 102 ? -20.726 -3.136 6.163 1.00 96.38 102 GLU A O 1
ATOM 857 N N . ILE A 1 103 ? -19.010 -1.893 5.381 1.00 97.25 103 ILE A N 1
ATOM 858 C CA . ILE A 1 103 ? -18.027 -2.971 5.311 1.00 97.25 103 ILE A CA 1
ATOM 859 C C . ILE A 1 103 ? -17.753 -3.530 6.709 1.00 97.25 103 ILE A C 1
ATOM 861 O O . ILE A 1 103 ? -17.731 -4.747 6.890 1.00 97.25 103 ILE A O 1
ATOM 865 N N . ILE A 1 104 ? -17.567 -2.668 7.711 1.00 97.69 104 ILE A N 1
ATOM 866 C CA . ILE A 1 104 ? -17.274 -3.108 9.077 1.00 97.69 104 ILE A CA 1
ATOM 867 C C . ILE A 1 104 ? -18.456 -3.853 9.697 1.00 97.69 104 ILE A C 1
ATOM 869 O O . ILE A 1 104 ? -18.253 -4.909 10.297 1.00 97.69 104 ILE A O 1
ATOM 873 N N . ILE A 1 105 ? -19.684 -3.352 9.537 1.00 96.81 105 ILE A N 1
ATOM 874 C CA . ILE A 1 105 ? -20.875 -4.052 10.036 1.00 96.81 105 ILE A CA 1
ATOM 875 C C . ILE A 1 105 ? -21.016 -5.431 9.389 1.00 96.81 105 ILE A C 1
ATOM 877 O O . ILE A 1 105 ? -21.205 -6.415 10.104 1.00 96.81 105 ILE A O 1
ATOM 881 N N . ASP A 1 106 ? -20.865 -5.528 8.066 1.00 97.50 106 ASP A N 1
ATOM 882 C CA . ASP A 1 106 ? -20.938 -6.809 7.356 1.00 97.50 106 ASP A CA 1
ATOM 883 C C . ASP A 1 106 ? -19.852 -7.788 7.841 1.00 97.50 106 ASP A C 1
ATOM 885 O O . ASP A 1 106 ? -20.146 -8.958 8.096 1.00 97.50 106 ASP A O 1
ATOM 889 N N . LYS A 1 107 ? -18.623 -7.310 8.081 1.00 97.88 107 LYS A N 1
ATOM 890 C CA . LYS A 1 107 ? -17.553 -8.119 8.689 1.00 97.88 107 LYS A CA 1
ATOM 891 C C . LYS A 1 107 ? -17.919 -8.618 10.086 1.00 97.88 107 LYS A C 1
ATOM 893 O O . LYS A 1 107 ? -17.743 -9.806 10.364 1.00 97.88 107 LYS A O 1
ATOM 898 N N . ILE A 1 108 ? -18.444 -7.750 10.953 1.00 96.62 108 ILE A N 1
ATOM 899 C CA . ILE A 1 108 ? -18.877 -8.120 12.310 1.00 96.62 108 ILE A CA 1
ATOM 900 C C . ILE A 1 108 ? -19.977 -9.188 12.246 1.00 96.62 108 ILE A C 1
ATOM 902 O O . ILE A 1 108 ? -19.878 -10.214 12.923 1.00 96.62 108 ILE A O 1
ATOM 906 N N . ASP A 1 109 ? -20.983 -9.001 11.390 1.00 96.50 109 ASP A N 1
ATOM 907 C CA . ASP A 1 109 ? -22.110 -9.930 11.245 1.00 96.50 109 ASP A CA 1
ATOM 908 C C . ASP A 1 109 ? -21.667 -11.294 10.691 1.00 96.50 109 ASP A C 1
ATOM 910 O O . ASP A 1 109 ? -22.160 -12.346 11.115 1.00 96.50 109 ASP A O 1
ATOM 914 N N . ARG A 1 110 ? -20.665 -11.300 9.805 1.00 97.56 110 ARG A N 1
ATOM 915 C CA . ARG A 1 110 ? -20.003 -12.516 9.304 1.00 97.56 110 ARG A CA 1
ATOM 916 C C . ARG A 1 110 ? -19.004 -13.126 10.284 1.00 97.56 110 ARG A C 1
ATOM 918 O O . ARG A 1 110 ? -18.497 -14.218 10.024 1.00 97.56 110 ARG A O 1
ATOM 925 N N . LYS A 1 111 ? -18.751 -12.473 11.422 1.00 95.56 111 LYS A N 1
ATOM 926 C CA . LYS A 1 111 ? -17.745 -12.859 12.427 1.00 95.56 111 LYS A CA 1
ATOM 927 C C . LYS A 1 111 ? -16.322 -12.894 11.861 1.00 95.56 111 LYS A C 1
ATOM 929 O O . LYS A 1 111 ? -15.485 -13.684 12.307 1.00 95.56 111 LYS A O 1
ATOM 934 N N . GLU A 1 112 ? -16.051 -12.052 10.872 1.00 97.56 112 GLU A N 1
ATOM 935 C CA . GLU A 1 112 ? -14.707 -11.817 10.360 1.00 97.56 112 GLU A CA 1
ATOM 936 C C . GLU A 1 112 ? -13.913 -10.978 11.366 1.00 97.56 112 GLU A C 1
ATOM 938 O O . GLU A 1 112 ? -14.452 -10.102 12.041 1.00 97.56 112 GLU A O 1
ATOM 943 N N . LYS A 1 113 ? -12.613 -11.260 11.492 1.00 97.00 113 LYS A N 1
ATOM 944 C CA . LYS A 1 113 ? -11.750 -10.486 12.387 1.00 97.00 113 LYS A CA 1
ATOM 945 C C . LYS A 1 113 ? -11.432 -9.137 11.758 1.00 97.00 113 LYS A C 1
ATOM 947 O O . LYS A 1 113 ? -10.858 -9.090 10.671 1.00 97.00 113 LYS A O 1
ATOM 952 N N . LEU A 1 114 ? -11.728 -8.072 12.489 1.00 97.50 114 LEU A N 1
ATOM 953 C CA . LEU A 1 114 ? -11.281 -6.729 12.170 1.00 97.50 114 LEU A CA 1
ATOM 954 C C . LEU A 1 114 ? -9.781 -6.603 12.430 1.00 97.50 114 LEU A C 1
ATOM 956 O O . LEU A 1 114 ? -9.232 -7.143 13.399 1.00 97.50 114 LEU A O 1
ATOM 960 N N . THR A 1 115 ? -9.123 -5.887 11.533 1.00 96.81 115 THR A N 1
ATOM 961 C CA . THR A 1 115 ? -7.712 -5.539 11.623 1.00 96.81 115 THR A CA 1
ATOM 962 C C . THR A 1 115 ? -7.478 -4.488 12.706 1.00 96.81 115 THR A C 1
ATOM 964 O O . THR A 1 115 ? -8.387 -3.781 13.136 1.00 96.81 115 THR A O 1
ATOM 967 N N . ARG A 1 116 ? -6.220 -4.344 13.131 1.00 95.75 116 ARG A N 1
ATOM 968 C CA . ARG A 1 116 ? -5.823 -3.326 14.113 1.00 95.75 116 ARG A CA 1
ATOM 969 C C . ARG A 1 116 ? -6.193 -1.907 13.666 1.00 95.75 116 ARG A C 1
ATOM 971 O O . ARG A 1 116 ? -6.655 -1.124 14.485 1.00 95.75 116 ARG A O 1
ATOM 978 N N . SER A 1 117 ? -5.993 -1.592 12.386 1.00 94.81 117 SER A N 1
ATOM 979 C CA . SER A 1 117 ? -6.327 -0.281 11.823 1.00 94.81 117 SER A CA 1
ATOM 980 C C . SER A 1 117 ? -7.830 -0.021 11.853 1.00 94.81 117 SER A C 1
ATOM 982 O O . SER A 1 117 ? -8.234 1.052 12.274 1.00 94.81 117 SER A O 1
ATOM 984 N N . GLU A 1 118 ? -8.654 -1.015 11.508 1.00 97.19 118 GLU A N 1
ATOM 985 C CA . GLU A 1 118 ? -10.118 -0.909 11.599 1.00 97.19 118 GLU A CA 1
ATOM 986 C C . GLU A 1 118 ? -10.585 -0.699 13.043 1.00 97.19 118 GLU A C 1
ATOM 988 O O . GLU A 1 118 ? -11.417 0.162 13.299 1.00 97.19 118 GLU A O 1
ATOM 993 N N . LEU A 1 119 ? -10.026 -1.443 14.004 1.00 97.38 119 LEU A N 1
ATOM 994 C CA . LEU A 1 119 ? -10.359 -1.282 15.425 1.00 97.38 119 LEU A CA 1
ATOM 995 C C . LEU A 1 119 ? -9.956 0.098 15.954 1.00 97.38 119 LEU A C 1
ATOM 997 O O . LEU A 1 119 ? -10.717 0.712 16.695 1.00 97.38 119 LEU A O 1
ATOM 1001 N N . SER A 1 120 ? -8.786 0.591 15.546 1.00 95.75 120 SER A N 1
ATOM 1002 C CA . SER A 1 120 ? -8.328 1.939 15.875 1.00 95.75 120 SER A CA 1
ATOM 1003 C C . SER A 1 120 ? -9.257 3.001 15.290 1.00 95.75 120 SER A C 1
ATOM 1005 O O . SER A 1 120 ? -9.649 3.919 16.003 1.00 95.75 120 SER A O 1
ATOM 1007 N N . GLU A 1 121 ? -9.641 2.866 14.020 1.00 95.56 121 GLU A N 1
ATOM 1008 C CA . GLU A 1 121 ? -10.563 3.793 13.358 1.00 95.56 121 GLU A CA 1
ATOM 1009 C C . GLU A 1 121 ? -11.927 3.810 14.057 1.00 95.56 121 GLU A C 1
ATOM 1011 O O . GLU A 1 121 ? -12.477 4.874 14.314 1.00 95.56 121 GLU A O 1
ATOM 1016 N N . LEU A 1 122 ? -12.445 2.650 14.468 1.00 96.38 122 LEU A N 1
ATOM 1017 C CA . LEU A 1 122 ? -13.692 2.579 15.229 1.00 96.38 122 LEU A CA 1
ATOM 1018 C C . LEU A 1 122 ? -13.585 3.254 16.598 1.00 96.38 122 LEU A C 1
ATOM 1020 O O . LE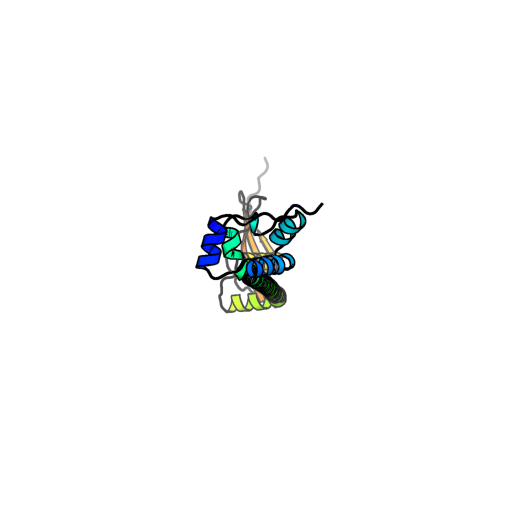U A 1 122 ? -14.481 4.005 16.979 1.00 96.38 122 LEU A O 1
ATOM 1024 N N . VAL A 1 123 ? -12.507 2.983 17.340 1.00 96.06 123 VAL A N 1
ATOM 1025 C CA . VAL A 1 123 ? -12.307 3.546 18.681 1.00 96.06 123 VAL A CA 1
ATOM 1026 C C . VAL A 1 123 ? -12.128 5.060 18.640 1.00 96.06 123 VAL A C 1
ATOM 1028 O O . VAL A 1 123 ? -12.602 5.716 19.551 1.00 96.06 123 VAL A O 1
ATOM 1031 N N . TYR A 1 124 ? -11.509 5.638 17.609 1.00 93.12 124 TYR A N 1
ATOM 1032 C CA . TYR A 1 124 ? -11.310 7.094 17.543 1.00 93.12 124 TYR A CA 1
ATOM 1033 C C . TYR A 1 124 ? -12.350 7.841 16.704 1.00 93.12 124 TYR A C 1
ATOM 1035 O O . TYR A 1 124 ? -12.581 9.026 16.935 1.00 93.12 124 TYR A O 1
ATOM 1043 N N . GLY A 1 125 ? -12.974 7.174 15.734 1.00 93.06 125 GLY A N 1
ATOM 1044 C CA . GLY A 1 125 ? -13.931 7.772 14.803 1.00 93.06 125 GLY A CA 1
ATOM 1045 C C . GLY A 1 125 ? -15.394 7.579 15.200 1.00 93.06 125 GLY A C 1
ATOM 1046 O O . GLY A 1 125 ? -16.231 8.421 14.876 1.00 93.06 125 GLY A O 1
ATOM 1047 N N . CYS A 1 126 ? -15.719 6.501 15.923 1.00 93.88 126 CYS A N 1
ATOM 1048 C CA . CYS A 1 126 ? -17.101 6.125 16.251 1.00 93.88 126 CYS A CA 1
ATOM 1049 C C . CYS A 1 126 ? -17.392 6.083 17.761 1.00 93.88 126 CYS A C 1
ATOM 1051 O O . CYS A 1 126 ? -18.461 5.608 18.163 1.00 93.88 126 CYS A O 1
ATOM 1053 N N . GLU A 1 127 ? -16.460 6.543 18.598 1.00 95.81 127 GLU A N 1
ATOM 1054 C CA . GLU A 1 127 ? -16.610 6.587 20.054 1.00 95.81 127 GLU A CA 1
ATOM 1055 C C . GLU A 1 127 ? -17.824 7.411 20.486 1.00 95.81 127 GLU A C 1
ATOM 1057 O O . GLU A 1 127 ? -18.050 8.535 20.035 1.00 95.81 127 GLU A O 1
ATOM 1062 N N . ILE A 1 128 ? -18.573 6.856 21.440 1.00 96.12 128 ILE A N 1
ATOM 1063 C CA . ILE A 1 128 ? -19.585 7.594 22.200 1.00 96.12 128 ILE A CA 1
ATOM 1064 C C . ILE A 1 128 ? -19.231 7.714 23.685 1.00 96.12 128 ILE A C 1
ATOM 1066 O O . ILE A 1 128 ? -19.663 8.662 24.339 1.00 96.12 128 ILE A O 1
ATOM 1070 N N . GLU A 1 129 ? -18.478 6.756 24.226 1.00 95.12 129 GLU A N 1
ATOM 1071 C CA . GLU A 1 129 ? -18.064 6.717 25.628 1.00 95.12 129 GLU A CA 1
ATOM 1072 C C . GLU A 1 129 ? -16.829 5.826 25.775 1.00 95.12 129 GLU A C 1
ATOM 1074 O O . GLU A 1 129 ? -16.836 4.701 25.284 1.00 95.12 129 GLU A O 1
ATOM 1079 N N . THR A 1 130 ? -15.814 6.276 26.514 1.00 96.75 130 THR A N 1
ATOM 1080 C CA . THR A 1 130 ? -14.698 5.418 26.934 1.00 96.75 130 THR A CA 1
ATOM 1081 C C . THR A 1 130 ? -14.553 5.421 28.445 1.00 96.75 130 THR A C 1
ATOM 1083 O O . THR A 1 130 ? -14.391 6.464 29.081 1.00 96.75 130 THR A O 1
ATOM 1086 N N . GLY A 1 131 ? -14.577 4.220 29.016 1.00 95.81 131 GLY A N 1
ATOM 1087 C CA . GLY A 1 131 ? -14.198 3.965 30.396 1.00 95.81 131 GLY A CA 1
ATOM 1088 C C . GLY A 1 131 ? -12.725 3.584 30.477 1.00 95.81 131 GLY A C 1
ATOM 1089 O O . GLY A 1 131 ? -12.266 2.717 29.737 1.00 95.81 131 GLY A O 1
ATOM 1090 N N . TYR A 1 132 ? -11.995 4.197 31.405 1.00 96.00 132 TYR A N 1
ATOM 1091 C CA . TYR A 1 132 ? -10.593 3.873 31.655 1.00 96.00 132 TYR A CA 1
ATOM 1092 C C . TYR A 1 132 ? -10.446 3.068 32.940 1.00 96.00 132 TYR A C 1
ATOM 1094 O O . TYR A 1 132 ? -11.032 3.398 33.973 1.00 96.00 132 TYR A O 1
ATOM 1102 N N . GLY A 1 133 ? -9.636 2.017 32.867 1.00 93.19 133 GLY A N 1
ATOM 1103 C CA . GLY A 1 133 ? -9.146 1.299 34.031 1.00 93.19 133 GLY A CA 1
ATOM 1104 C C . GLY A 1 133 ? -8.032 2.062 34.749 1.00 93.19 133 GLY A C 1
ATOM 1105 O O . GLY A 1 133 ? -7.722 3.216 34.453 1.00 93.19 133 GLY A O 1
ATOM 1106 N N . GLU A 1 134 ? -7.402 1.388 35.707 1.00 89.94 134 GLU A N 1
ATOM 1107 C CA . GLU A 1 134 ? -6.263 1.947 36.430 1.00 89.94 134 GLU A CA 1
ATOM 1108 C C . GLU A 1 134 ? -5.064 2.177 35.504 1.00 89.94 134 GLU A C 1
ATOM 1110 O O . GLU A 1 134 ? -4.723 1.340 34.661 1.00 89.94 134 GLU A O 1
ATOM 1115 N N . ASN A 1 135 ? -4.374 3.297 35.720 1.00 92.81 135 ASN A N 1
ATOM 1116 C CA . ASN A 1 135 ? -3.106 3.563 35.060 1.00 92.81 135 ASN A CA 1
ATOM 1117 C C . ASN A 1 135 ? -2.058 2.580 35.580 1.00 92.81 135 ASN A C 1
ATOM 1119 O O . ASN A 1 135 ? -1.662 2.631 36.749 1.00 92.81 135 ASN A O 1
ATOM 1123 N N . ARG A 1 136 ? -1.577 1.699 34.700 1.00 88.94 136 ARG A N 1
ATOM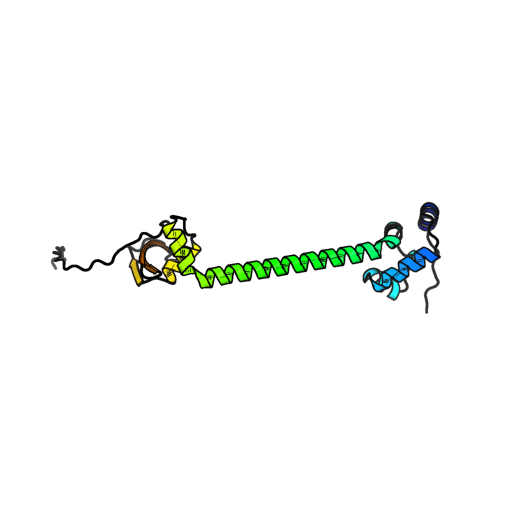 1124 C CA . ARG A 1 136 ? -0.397 0.883 34.983 1.00 88.94 136 ARG A CA 1
ATOM 1125 C C . ARG A 1 136 ? 0.848 1.700 34.674 1.00 88.94 136 ARG A C 1
ATOM 1127 O O . ARG A 1 136 ? 0.800 2.905 34.441 1.00 88.94 136 ARG A O 1
ATOM 1134 N N . ARG A 1 137 ? 1.997 1.023 34.691 1.00 89.81 137 ARG A N 1
ATOM 1135 C CA . ARG A 1 137 ? 3.285 1.659 34.447 1.00 89.81 137 ARG A CA 1
ATOM 1136 C C . ARG A 1 137 ? 3.281 2.363 33.084 1.00 89.81 137 ARG A C 1
ATOM 1138 O O . ARG A 1 137 ? 3.469 3.569 33.071 1.00 89.81 137 ARG A O 1
ATOM 1145 N N . TRP A 1 138 ? 3.009 1.638 31.991 1.00 92.50 138 TRP A N 1
ATOM 1146 C CA . TRP A 1 138 ? 3.108 2.155 30.610 1.00 92.50 138 TRP A CA 1
ATOM 1147 C C . TRP A 1 138 ? 1.817 2.105 29.792 1.00 92.50 138 TRP A C 1
ATOM 1149 O O . TRP A 1 138 ? 1.768 2.712 28.726 1.00 92.50 138 TRP A O 1
ATOM 1159 N N . THR A 1 139 ? 0.799 1.396 30.271 1.00 93.62 139 THR A N 1
ATOM 1160 C CA . THR A 1 139 ? -0.490 1.268 29.589 1.00 93.62 139 THR A CA 1
ATOM 1161 C C . THR A 1 139 ? -1.635 1.453 30.573 1.00 93.62 139 THR A C 1
ATOM 1163 O O . THR A 1 139 ? -1.444 1.366 31.793 1.00 93.62 139 THR A O 1
ATOM 1166 N N . ARG A 1 140 ? -2.836 1.682 30.055 1.00 95.56 140 ARG A N 1
ATOM 1167 C CA . ARG A 1 140 ? -4.078 1.510 30.811 1.00 95.56 140 ARG A CA 1
ATOM 1168 C C . ARG A 1 140 ? -5.081 0.728 29.980 1.00 95.56 140 ARG A C 1
ATOM 1170 O O . ARG A 1 140 ? -5.126 0.880 28.764 1.00 95.56 140 ARG A O 1
ATOM 1177 N N . SER A 1 141 ? -5.907 -0.070 30.648 1.00 96.50 141 SER A N 1
ATOM 1178 C CA . SER A 1 141 ? -7.053 -0.693 29.988 1.00 96.50 141 SER A CA 1
ATOM 1179 C C . SER A 1 141 ? -8.096 0.372 29.669 1.00 96.50 141 SER A C 1
ATOM 1181 O O . SER A 1 141 ? -8.348 1.255 30.493 1.00 96.50 141 SER A O 1
ATOM 1183 N N . ALA A 1 142 ? -8.719 0.262 28.508 1.00 97.06 142 ALA A N 1
ATOM 1184 C CA . ALA A 1 142 ? -9.822 1.098 28.081 1.00 97.06 142 ALA A CA 1
ATOM 1185 C C . ALA A 1 142 ? -10.937 0.218 27.503 1.00 97.06 142 ALA A C 1
ATOM 1187 O O . ALA A 1 142 ? -10.676 -0.750 26.788 1.00 97.06 142 ALA A O 1
ATOM 1188 N N . THR A 1 143 ? -12.179 0.566 27.822 1.00 97.88 143 THR A N 1
ATOM 1189 C CA . THR A 1 143 ? -13.373 -0.012 27.203 1.00 97.88 143 THR A CA 1
ATOM 1190 C C . THR A 1 143 ? -14.114 1.116 26.513 1.00 97.88 143 THR A C 1
ATOM 1192 O O . THR A 1 143 ? -14.655 2.002 27.177 1.00 97.88 143 THR A O 1
ATOM 1195 N N . THR A 1 144 ? -14.139 1.082 25.186 1.00 97.88 144 THR A N 1
ATOM 1196 C CA . THR A 1 144 ? -14.804 2.093 24.363 1.00 97.88 144 THR A CA 1
ATOM 1197 C C . THR A 1 144 ? -16.116 1.540 23.836 1.00 97.88 144 THR A C 1
ATOM 1199 O O . THR A 1 144 ? -16.151 0.491 23.192 1.00 97.88 144 THR A O 1
ATOM 1202 N N . ILE A 1 145 ? -17.207 2.246 24.113 1.00 98.06 145 ILE A N 1
ATOM 1203 C CA . ILE A 1 145 ? -18.496 2.037 23.471 1.00 98.06 145 ILE A CA 1
ATOM 1204 C C . ILE A 1 145 ? -18.525 2.881 22.199 1.00 98.06 145 ILE A C 1
ATOM 1206 O O . ILE A 1 145 ? -18.294 4.091 22.240 1.00 98.06 145 ILE A O 1
ATOM 1210 N N . ILE A 1 146 ? -18.840 2.241 21.078 1.00 97.44 146 ILE A N 1
ATOM 1211 C CA . ILE A 1 146 ? -18.981 2.871 19.765 1.00 97.44 146 ILE A CA 1
ATOM 1212 C C . ILE A 1 146 ? -20.427 2.789 19.274 1.00 97.44 146 ILE A C 1
ATOM 1214 O O . ILE A 1 146 ? -21.170 1.877 19.651 1.00 97.44 146 ILE A O 1
ATOM 1218 N N . SER A 1 147 ? -20.817 3.719 18.404 1.00 95.94 147 SER A N 1
ATOM 1219 C CA . SER A 1 147 ? -22.086 3.680 17.669 1.00 95.94 147 SER A CA 1
ATOM 1220 C C . SER A 1 147 ? -21.812 3.544 16.177 1.00 95.94 147 SER A C 1
ATOM 1222 O O . SER A 1 147 ? -21.244 4.452 15.577 1.00 95.94 147 SER A O 1
ATOM 1224 N N . LEU A 1 148 ? -22.268 2.453 15.563 1.00 94.94 148 LEU A N 1
ATOM 1225 C CA . LEU A 1 148 ? -22.044 2.162 14.147 1.00 94.94 148 LEU A CA 1
ATOM 1226 C C . LEU A 1 148 ? -23.361 1.757 13.479 1.00 94.94 148 LEU A C 1
ATOM 1228 O O . LEU A 1 148 ? -24.000 0.791 13.894 1.00 94.94 148 LEU A O 1
ATOM 1232 N N . LYS A 1 149 ? -23.808 2.531 12.477 1.00 93.25 149 LYS A N 1
ATOM 1233 C CA . LYS A 1 149 ? -25.096 2.340 11.766 1.00 93.25 149 LYS A CA 1
ATOM 1234 C C . LYS A 1 149 ? -26.301 2.103 12.706 1.00 93.25 149 LYS A C 1
ATOM 1236 O O . LYS A 1 149 ? -27.208 1.337 12.395 1.00 93.25 149 LYS A O 1
ATOM 1241 N N . GLY A 1 150 ? -26.321 2.773 13.863 1.00 92.31 150 GLY A N 1
ATOM 1242 C CA . GLY A 1 150 ? -27.401 2.674 14.856 1.00 92.31 150 GLY A CA 1
ATOM 1243 C C . GLY A 1 150 ? -27.330 1.466 15.800 1.00 92.31 150 GLY A C 1
ATOM 1244 O O . GLY A 1 150 ? -28.242 1.283 16.603 1.00 92.31 150 GLY A O 1
ATOM 1245 N N . ARG A 1 151 ? -26.265 0.660 15.730 1.00 96.06 151 ARG A N 1
ATOM 1246 C CA . ARG A 1 151 ? -25.942 -0.414 16.682 1.00 96.06 151 ARG A CA 1
ATOM 1247 C C . ARG A 1 151 ? -24.829 0.042 17.620 1.00 96.06 151 ARG A C 1
ATOM 1249 O O . ARG A 1 151 ? -24.041 0.918 17.262 1.00 96.06 151 ARG A O 1
ATOM 1256 N N . TYR A 1 152 ? -24.760 -0.559 18.804 1.00 97.25 152 TYR A N 1
ATOM 1257 C CA . TYR A 1 152 ? -23.747 -0.230 19.805 1.00 97.25 152 TYR A CA 1
ATOM 1258 C C . TYR A 1 152 ? -22.827 -1.415 20.050 1.00 97.25 152 TYR A C 1
ATOM 1260 O O . TYR A 1 152 ? -23.289 -2.546 20.194 1.00 97.25 152 TYR A O 1
ATOM 1268 N N . PHE A 1 153 ? -21.530 -1.144 20.145 1.00 97.75 153 PHE A N 1
ATOM 1269 C CA . PHE A 1 153 ? -20.528 -2.172 20.411 1.00 97.75 153 PHE A CA 1
ATOM 1270 C C . PHE A 1 153 ? -19.553 -1.706 21.485 1.00 97.75 153 PHE A C 1
ATOM 1272 O O . PHE A 1 153 ? -19.224 -0.526 21.539 1.00 97.75 153 PHE A O 1
ATOM 1279 N N . SER A 1 154 ? -19.080 -2.626 22.321 1.00 97.75 154 SER A N 1
ATOM 1280 C CA . SER A 1 154 ? -17.972 -2.405 23.248 1.00 97.75 154 SER A CA 1
ATOM 1281 C C . SER A 1 154 ? -16.685 -3.005 22.692 1.00 97.75 154 SER A C 1
ATOM 1283 O O . SER A 1 154 ? -16.682 -4.158 22.250 1.00 97.75 154 SER A O 1
ATOM 1285 N N . ILE A 1 155 ? -15.591 -2.253 22.766 1.00 97.69 155 ILE A N 1
ATOM 1286 C CA . ILE A 1 155 ? -14.247 -2.691 22.394 1.00 97.69 155 ILE A CA 1
ATOM 1287 C C . ILE A 1 155 ? -13.332 -2.506 23.601 1.00 97.69 155 ILE A C 1
ATOM 1289 O O . ILE A 1 155 ? -13.160 -1.387 24.081 1.00 97.69 155 ILE A O 1
ATOM 1293 N N . ASP A 1 156 ? -12.723 -3.600 24.054 1.00 97.25 156 ASP A N 1
ATOM 1294 C CA . ASP A 1 156 ? -11.676 -3.571 25.075 1.00 97.25 156 ASP A CA 1
ATOM 1295 C C . ASP A 1 156 ? -10.295 -3.490 24.413 1.00 97.25 156 ASP A C 1
ATOM 1297 O O . ASP A 1 156 ? -9.960 -4.294 23.535 1.00 97.25 156 ASP A O 1
ATOM 1301 N N . TRP A 1 157 ? -9.481 -2.533 24.847 1.00 97.12 157 TRP A N 1
ATOM 1302 C CA . TRP A 1 157 ? -8.148 -2.273 24.308 1.00 97.12 157 TRP A CA 1
ATOM 1303 C C . TRP A 1 157 ? -7.199 -1.743 25.391 1.00 97.12 157 TRP A C 1
ATOM 1305 O O . TRP A 1 157 ? -7.607 -1.419 26.508 1.00 97.12 157 TRP A O 1
ATOM 1315 N N . GLU A 1 158 ? -5.908 -1.705 25.084 1.00 96.31 158 GLU A N 1
ATOM 1316 C CA . GLU A 1 158 ? -4.884 -1.106 25.939 1.00 96.31 158 GLU A CA 1
ATOM 1317 C C . GLU A 1 158 ? -4.373 0.176 25.291 1.00 96.31 158 GLU A C 1
ATOM 1319 O O . GLU A 1 158 ? -3.879 0.165 24.164 1.00 96.31 158 GLU A O 1
ATOM 1324 N N . GLU A 1 159 ? -4.468 1.280 26.019 1.00 95.69 159 GLU A N 1
ATOM 1325 C CA . GLU A 1 159 ? -3.910 2.556 25.600 1.00 95.69 159 GLU A CA 1
ATOM 1326 C C . GLU A 1 159 ? -2.463 2.680 26.070 1.00 95.69 159 GLU A C 1
ATOM 1328 O O . GLU A 1 159 ? -2.165 2.508 27.258 1.00 95.69 159 GLU A O 1
ATOM 1333 N N . GLY A 1 160 ? -1.568 3.019 25.148 1.00 95.00 160 GLY A N 1
ATOM 1334 C CA . GLY A 1 160 ? -0.196 3.392 25.448 1.00 95.00 160 GLY A CA 1
ATOM 1335 C C . GLY A 1 160 ? -0.141 4.768 26.112 1.00 95.00 160 GLY A C 1
ATOM 1336 O O . GLY A 1 160 ? -0.559 5.768 25.542 1.00 95.00 160 GLY A O 1
ATOM 1337 N N . LEU A 1 161 ? 0.414 4.843 27.324 1.00 92.88 161 LEU A N 1
ATOM 1338 C CA . LEU A 1 161 ? 0.508 6.091 28.101 1.00 92.88 161 LEU A CA 1
ATOM 1339 C C . LEU A 1 161 ? 1.786 6.895 27.830 1.00 92.88 161 LEU A C 1
ATOM 1341 O O . LEU A 1 161 ? 2.025 7.928 28.454 1.00 92.88 161 LEU A O 1
ATOM 1345 N N . THR A 1 162 ? 2.650 6.400 26.949 1.00 88.06 162 THR A N 1
ATOM 1346 C CA . THR A 1 162 ? 3.936 7.023 26.627 1.00 88.06 162 THR A CA 1
ATOM 1347 C C . THR A 1 162 ? 4.110 7.063 25.121 1.00 88.06 162 THR A C 1
ATOM 1349 O O . THR A 1 162 ? 3.608 6.183 24.434 1.00 88.06 162 THR A O 1
ATOM 1352 N N . GLU A 1 163 ? 4.915 7.996 24.619 1.00 85.44 163 GLU A N 1
ATOM 1353 C CA . GLU A 1 163 ? 5.225 8.114 23.184 1.00 85.44 163 GLU A CA 1
ATOM 1354 C C . GLU A 1 163 ? 5.872 6.849 22.588 1.00 85.44 163 GLU A C 1
ATOM 1356 O O . GLU A 1 163 ? 5.855 6.650 21.378 1.00 85.44 163 GLU A O 1
ATOM 1361 N N . CYS A 1 164 ? 6.437 5.983 23.435 1.00 88.00 164 C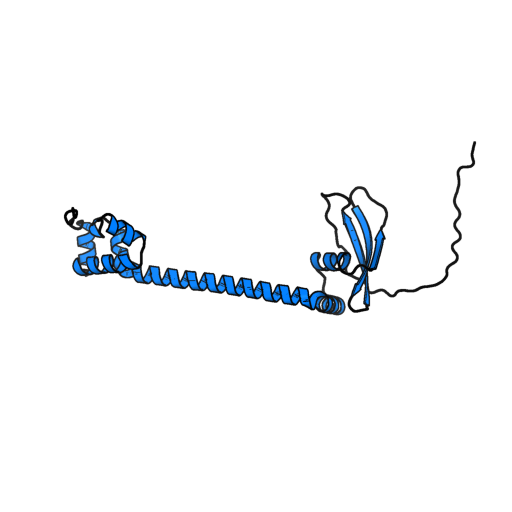YS A N 1
ATOM 1362 C CA . CYS A 1 164 ? 7.068 4.729 23.032 1.00 88.00 164 CYS A CA 1
ATOM 1363 C C . CYS A 1 164 ? 6.125 3.516 23.069 1.00 88.00 164 CYS A C 1
ATOM 1365 O O . CYS A 1 164 ? 6.582 2.419 22.754 1.00 88.00 164 CYS A O 1
ATOM 1367 N N . GLN A 1 165 ? 4.873 3.668 23.516 1.00 90.19 165 GLN A N 1
ATOM 1368 C CA . GLN A 1 165 ? 3.907 2.571 23.563 1.00 90.19 165 GLN A CA 1
ATOM 1369 C C . GLN A 1 165 ? 2.735 2.850 22.641 1.00 90.19 165 GLN A C 1
ATOM 1371 O O . GLN A 1 165 ? 2.089 3.888 22.734 1.00 90.19 165 GLN A O 1
ATOM 1376 N N . GLU A 1 166 ? 2.468 1.895 21.761 1.00 89.38 166 GLU A N 1
ATOM 1377 C CA . GLU A 1 166 ? 1.317 1.950 20.877 1.00 89.38 166 GLU A CA 1
ATOM 1378 C C . GLU A 1 166 ? 0.067 1.404 21.575 1.00 89.38 166 GLU A C 1
ATOM 1380 O O . GLU A 1 166 ? 0.148 0.673 22.561 1.00 89.38 166 GLU A O 1
ATOM 1385 N N . ASN A 1 167 ? -1.095 1.713 21.010 1.00 94.00 167 ASN A N 1
ATOM 1386 C CA . ASN A 1 167 ? -2.366 1.172 21.476 1.00 94.00 167 ASN A CA 1
ATOM 1387 C C . ASN A 1 167 ? -2.557 -0.261 20.975 1.00 94.00 167 ASN A C 1
ATOM 1389 O O . ASN A 1 167 ? -2.334 -0.551 19.793 1.00 94.00 167 ASN A O 1
ATOM 1393 N N . GLU A 1 168 ? -2.983 -1.162 21.851 1.00 94.00 168 GLU A N 1
ATOM 1394 C CA . GLU A 1 168 ? -3.099 -2.587 21.556 1.00 94.00 168 GLU A CA 1
ATOM 1395 C C . GLU A 1 168 ? -4.561 -3.035 21.587 1.00 94.00 168 GLU A C 1
ATOM 1397 O O . GLU A 1 168 ? -5.284 -2.831 22.559 1.00 94.00 168 GLU A O 1
ATOM 1402 N N . PHE A 1 169 ? -4.996 -3.689 20.512 1.00 94.75 169 PHE A N 1
ATOM 1403 C CA . PHE A 1 169 ? -6.378 -4.127 20.328 1.00 94.75 169 PHE A CA 1
ATOM 1404 C C . PHE A 1 169 ? -6.436 -5.653 20.358 1.00 94.75 169 PHE A C 1
ATOM 1406 O O . PHE A 1 169 ? -6.260 -6.324 19.339 1.00 94.75 169 PHE A O 1
ATOM 1413 N N . TYR A 1 170 ? -6.638 -6.207 21.552 1.00 89.50 170 TYR A N 1
ATOM 1414 C CA . TYR A 1 170 ? -6.684 -7.655 21.770 1.00 89.50 170 TYR A CA 1
ATOM 1415 C C . TYR A 1 170 ? -8.075 -8.254 21.548 1.00 89.50 170 TYR A C 1
ATOM 1417 O O . TYR A 1 170 ? -8.191 -9.441 21.225 1.00 89.50 170 TYR A O 1
ATOM 1425 N N . SER A 1 171 ? -9.120 -7.440 21.699 1.00 93.75 171 SER A N 1
ATOM 1426 C CA . SER A 1 171 ? -10.514 -7.870 21.637 1.00 93.75 171 SER A CA 1
ATOM 1427 C C . SER A 1 171 ? -11.194 -7.399 20.354 1.00 93.75 171 SER A C 1
ATOM 1429 O O . SER A 1 171 ? -10.894 -6.336 19.814 1.00 93.75 171 SER A O 1
ATOM 1431 N N . GLN A 1 172 ? -12.120 -8.218 19.857 1.00 97.31 172 GLN A N 1
ATOM 1432 C CA . GLN A 1 172 ? -13.037 -7.834 18.781 1.00 97.31 172 GLN A CA 1
ATOM 1433 C C . GLN A 1 172 ? -14.275 -7.147 19.379 1.00 97.31 172 GLN A C 1
ATOM 1435 O O . GLN A 1 172 ? -14.573 -7.393 20.552 1.00 97.31 172 GLN A O 1
ATOM 1440 N N . PRO A 1 173 ? -15.011 -6.327 18.608 1.00 97.12 173 PRO A N 1
ATOM 1441 C CA . PRO A 1 173 ? -16.194 -5.645 19.116 1.00 97.12 173 PRO A CA 1
ATOM 1442 C C . PRO A 1 173 ? -17.269 -6.637 19.566 1.00 97.12 173 PRO A C 1
ATOM 1444 O O . PRO A 1 173 ? -17.539 -7.632 18.889 1.00 97.12 173 PRO A O 1
ATOM 1447 N N . VAL A 1 174 ? -17.904 -6.346 20.698 1.00 96.88 174 VAL A N 1
ATOM 1448 C CA . VAL A 1 174 ? -19.044 -7.105 21.227 1.00 96.88 174 VAL A CA 1
ATOM 1449 C C . VAL A 1 174 ? -20.275 -6.214 21.192 1.00 96.88 174 VAL A C 1
ATOM 1451 O O . VAL A 1 174 ? -20.230 -5.093 21.684 1.00 96.88 174 VAL A O 1
ATOM 1454 N N . GLU A 1 175 ? -21.371 -6.688 20.605 1.00 97.06 175 GLU A N 1
ATOM 1455 C CA . GLU A 1 175 ? -22.617 -5.919 20.536 1.00 97.06 175 GLU A CA 1
ATOM 1456 C C . GLU A 1 175 ? -23.250 -5.763 21.926 1.00 97.06 175 GLU A C 1
ATOM 1458 O O . GLU A 1 175 ? -23.337 -6.722 22.698 1.00 97.06 175 GLU A O 1
ATOM 1463 N N . VAL A 1 176 ? -23.680 -4.543 22.250 1.00 96.31 176 VAL A N 1
ATOM 1464 C CA . VAL A 1 176 ? -24.211 -4.171 23.566 1.00 96.31 176 VAL A CA 1
ATOM 1465 C C . VAL A 1 176 ? -25.484 -3.340 23.441 1.00 96.31 176 VAL A C 1
ATOM 1467 O O . VAL A 1 176 ? -25.735 -2.681 22.438 1.00 96.31 176 VAL A O 1
ATOM 1470 N N . GLU A 1 177 ? -26.293 -3.332 24.500 1.00 93.00 177 GLU A N 1
ATOM 1471 C CA . GLU A 1 177 ? -27.487 -2.492 24.600 1.00 93.00 177 GLU A CA 1
ATOM 1472 C C . GLU A 1 177 ? -27.377 -1.549 25.796 1.00 93.00 177 GLU A C 1
ATOM 1474 O O . GLU A 1 177 ? -27.003 -1.955 26.902 1.00 93.00 177 GLU A O 1
ATOM 1479 N N . LYS A 1 178 ? -27.783 -0.292 25.607 1.00 90.44 178 LYS A N 1
ATOM 1480 C CA . LYS A 1 178 ? -27.859 0.676 26.701 1.00 90.44 178 LYS A CA 1
ATOM 1481 C C . LYS A 1 178 ? -29.053 0.355 27.603 1.00 90.44 178 LYS A C 1
ATOM 1483 O O . LYS A 1 178 ? -30.203 0.504 27.200 1.00 90.44 178 LYS A O 1
ATOM 1488 N N . LYS A 1 179 ? -28.783 -0.033 28.852 1.00 88.44 179 LYS A N 1
ATOM 1489 C CA . LYS A 1 179 ? -29.806 -0.244 29.890 1.00 88.44 179 LYS A CA 1
ATOM 1490 C C . LYS A 1 179 ? -29.674 0.803 30.988 1.00 88.44 179 LYS A C 1
ATOM 1492 O O . LYS A 1 179 ? -28.650 0.871 31.659 1.00 88.44 179 LYS A O 1
ATOM 1497 N N . THR A 1 180 ? -30.729 1.587 31.199 1.00 87.62 180 THR A N 1
ATOM 1498 C CA . THR A 1 180 ? -30.806 2.582 32.278 1.00 87.62 180 THR A CA 1
ATOM 1499 C C . THR A 1 180 ? -31.768 2.093 33.353 1.00 87.62 180 THR A C 1
ATOM 1501 O O . THR A 1 180 ? -32.919 1.782 33.059 1.00 87.62 180 THR A O 1
ATOM 1504 N N . TYR A 1 181 ? -31.295 2.005 34.595 1.00 88.12 181 TYR A N 1
ATOM 1505 C CA . TYR A 1 181 ? -32.102 1.622 35.751 1.00 88.12 181 TYR A CA 1
ATOM 1506 C C . TYR A 1 181 ? -31.568 2.291 37.020 1.00 88.12 181 TYR A C 1
ATOM 1508 O O . TYR A 1 181 ? -30.372 2.557 37.140 1.00 88.12 181 TYR A O 1
ATOM 1516 N N . GLU A 1 182 ? -32.458 2.562 37.972 1.00 85.12 182 GLU A N 1
ATOM 1517 C CA . GLU A 1 182 ? -32.087 3.119 39.271 1.00 85.12 182 GLU A CA 1
ATOM 1518 C C . GLU A 1 182 ? -31.538 2.018 40.185 1.00 85.12 182 GLU A C 1
ATOM 1520 O O . GLU A 1 182 ? -32.103 0.926 40.285 1.00 85.12 182 GLU A O 1
ATOM 1525 N N . LYS A 1 183 ? -30.422 2.298 40.862 1.00 88.00 183 LYS A N 1
ATOM 1526 C CA . LYS A 1 183 ? -29.790 1.372 41.805 1.00 88.00 183 LYS A CA 1
ATOM 1527 C C . LYS A 1 183 ? -29.297 2.132 43.033 1.00 88.00 183 LYS A C 1
ATOM 1529 O O . LYS A 1 183 ? -28.523 3.075 42.908 1.00 88.00 183 LYS A O 1
ATOM 1534 N N . THR A 1 184 ? -29.700 1.696 44.225 1.00 89.56 184 THR A N 1
ATOM 1535 C CA . THR A 1 184 ? -29.157 2.207 45.493 1.00 89.56 184 THR A CA 1
ATOM 1536 C C . THR A 1 184 ? -27.825 1.521 45.799 1.00 89.56 184 THR A C 1
ATOM 1538 O O . THR A 1 184 ? -27.760 0.292 45.845 1.00 89.56 184 THR A O 1
ATOM 1541 N N . ILE A 1 185 ? -26.762 2.304 46.007 1.00 87.69 185 ILE A N 1
ATOM 1542 C CA . ILE A 1 185 ? -25.426 1.807 46.365 1.00 87.69 185 ILE A CA 1
ATOM 1543 C C . ILE A 1 185 ? -25.100 2.270 47.788 1.00 87.69 185 ILE A C 1
ATOM 1545 O O . ILE A 1 185 ? -25.082 3.467 48.064 1.00 87.69 185 ILE A O 1
ATOM 1549 N N . THR A 1 186 ? -24.839 1.326 48.694 1.00 87.00 186 THR A N 1
ATOM 1550 C CA . THR A 1 186 ? -24.337 1.614 50.046 1.00 87.00 186 THR A CA 1
ATOM 1551 C C . THR A 1 186 ? -22.820 1.472 50.049 1.00 87.00 186 THR A C 1
ATOM 1553 O O . THR A 1 186 ? -22.309 0.373 49.845 1.00 87.00 186 THR A O 1
ATOM 1556 N N . VAL A 1 187 ? -22.105 2.572 50.285 1.00 88.50 187 VAL A N 1
ATOM 1557 C CA . VAL A 1 187 ? -20.639 2.587 50.392 1.00 88.50 187 VAL A CA 1
ATOM 1558 C C . VAL A 1 187 ? -20.254 2.735 51.864 1.00 88.50 187 VAL A C 1
ATOM 1560 O O . VAL A 1 187 ? -20.811 3.568 52.574 1.00 88.50 187 VAL A O 1
ATOM 1563 N N . THR A 1 188 ? -19.336 1.898 52.347 1.00 89.94 188 THR A N 1
ATOM 1564 C CA . THR A 1 188 ? -18.769 1.987 53.701 1.00 89.94 188 THR A CA 1
ATOM 1565 C C . THR A 1 188 ? -17.261 2.136 53.579 1.00 89.94 188 THR A C 1
ATOM 1567 O O . THR A 1 188 ? -16.601 1.232 53.072 1.00 89.94 188 THR A O 1
ATOM 1570 N N . GLU A 1 189 ? -16.720 3.261 54.044 1.00 91.31 189 GLU A N 1
ATOM 1571 C CA . GLU A 1 189 ? -15.288 3.568 53.972 1.00 91.31 189 GLU A CA 1
ATOM 1572 C C . GLU A 1 189 ? -14.724 3.861 55.361 1.00 91.31 189 GLU A C 1
ATOM 1574 O O . GLU A 1 189 ? -15.395 4.431 56.226 1.00 91.31 189 GLU A O 1
ATOM 1579 N N . TRP A 1 190 ? -13.466 3.479 55.573 1.00 87.56 190 TRP A N 1
ATOM 1580 C CA . TRP A 1 190 ? -12.724 3.814 56.782 1.00 87.56 190 TRP A CA 1
ATOM 1581 C C . TRP A 1 190 ? -12.024 5.156 56.581 1.00 87.56 190 TRP A C 1
ATOM 1583 O O . TRP A 1 190 ? -11.072 5.255 55.812 1.00 87.56 190 TRP A O 1
ATOM 1593 N N . VAL A 1 191 ? -12.484 6.185 57.288 1.00 89.69 191 VAL A N 1
ATOM 1594 C CA . VAL A 1 191 ? -11.839 7.504 57.298 1.00 89.69 191 VAL A CA 1
ATOM 1595 C C . VAL A 1 191 ? -10.852 7.615 58.464 1.00 89.69 191 VAL A C 1
ATOM 1597 O O . VAL A 1 191 ? -11.101 7.035 59.528 1.00 89.69 191 VAL A O 1
ATOM 1600 N N . PRO A 1 192 ? -9.736 8.355 58.311 1.00 78.25 192 PRO A N 1
ATOM 1601 C CA . PRO A 1 192 ? -8.804 8.593 59.403 1.00 78.25 192 PRO A CA 1
ATOM 1602 C C . PRO A 1 192 ? -9.533 9.199 60.599 1.00 78.25 192 PRO A C 1
ATOM 1604 O O . PRO A 1 192 ? -10.145 10.264 60.510 1.00 78.25 192 PRO A O 1
ATOM 1607 N N . LYS A 1 193 ? -9.460 8.518 61.739 1.00 80.06 193 LYS A N 1
ATOM 1608 C CA . LYS A 1 193 ? -9.916 9.080 63.003 1.00 80.06 193 LYS A CA 1
ATOM 1609 C C . LYS A 1 193 ? -8.795 9.996 63.490 1.00 80.06 193 LYS A C 1
ATOM 1611 O O . LYS A 1 193 ? -7.740 9.497 63.864 1.00 80.06 193 LYS A O 1
ATOM 1616 N N . GLY A 1 194 ? -8.989 11.308 63.359 1.00 77.69 194 GLY A N 1
ATOM 1617 C CA . GLY A 1 194 ? -7.971 12.311 63.690 1.00 77.69 194 GLY A CA 1
ATOM 1618 C C . GLY A 1 194 ? -7.380 12.128 65.093 1.00 77.69 194 GLY A C 1
ATOM 1619 O O . GLY A 1 194 ? -8.084 11.679 66.002 1.00 77.69 194 GLY A O 1
ATOM 1620 N N . CYS A 1 195 ? -6.087 12.453 65.213 1.00 49.25 195 CYS A N 1
ATOM 1621 C CA . CYS A 1 195 ? -5.341 12.539 66.470 1.00 49.25 195 CYS A CA 1
ATOM 1622 C C . CYS A 1 195 ? -5.888 13.635 67.390 1.00 49.25 195 CYS A C 1
ATOM 1624 O O . CYS A 1 195 ? -6.270 14.703 66.857 1.00 49.25 195 CYS A O 1
#

Secondary structure (DSSP, 8-state):
-PPP-PPPPHHHHHHHHHHT--HHHHHHHHHHHHTT-HHHHHHHHTT--GGGS-HHHHHHHHHHHHHHHHHHHHHHHHHHHHHHHHHHHHHHHHHHHHTHHHHHHHHHHTTPPPPHHHHHHHHHHSEEEEEEEEE-SSEEEEEEEEEETTEEEEEEEEEE-STT---B--S--EEE-------------------